Protein AF-A0A816DJX6-F1 (afdb_monomer)

Structure (mmCIF, N/CA/C/O backbone):
data_AF-A0A816DJX6-F1
#
_entry.id   AF-A0A816DJX6-F1
#
loop_
_atom_site.group_PDB
_atom_site.id
_atom_site.type_symbol
_atom_site.label_atom_id
_atom_site.label_alt_id
_atom_site.label_comp_id
_atom_site.label_asym_id
_atom_site.label_entity_id
_atom_site.label_seq_id
_atom_site.pdbx_PDB_ins_code
_atom_site.Cartn_x
_atom_site.Cartn_y
_atom_site.Cartn_z
_atom_site.occupancy
_atom_site.B_iso_or_equiv
_atom_site.auth_seq_id
_atom_site.auth_comp_id
_atom_site.auth_asym_id
_atom_site.auth_atom_id
_atom_site.pdbx_PDB_model_num
ATOM 1 N N . TRP A 1 1 ? -18.356 13.601 4.601 1.00 83.75 1 TRP A N 1
ATOM 2 C CA . TRP A 1 1 ? -18.470 13.084 5.978 1.00 83.75 1 TRP A CA 1
ATOM 3 C C . TRP A 1 1 ? -19.932 13.076 6.350 1.00 83.75 1 TRP A C 1
ATOM 5 O O . TRP A 1 1 ? -20.558 14.121 6.238 1.00 83.75 1 TRP A O 1
ATOM 15 N N . VAL A 1 2 ? -20.471 11.916 6.717 1.00 91.00 2 VAL A N 1
ATOM 16 C CA . VAL A 1 2 ? -21.901 11.757 7.038 1.00 91.00 2 VAL A CA 1
ATOM 17 C C . VAL A 1 2 ? -22.167 11.676 8.547 1.00 91.00 2 VAL A C 1
ATOM 19 O O . VAL A 1 2 ? -23.314 11.577 8.961 1.00 91.00 2 VAL A O 1
ATOM 22 N N . GLY A 1 3 ? -21.119 11.764 9.376 1.00 92.00 3 GLY A N 1
ATOM 23 C CA . GLY A 1 3 ? -21.208 11.774 10.836 1.00 92.00 3 GLY A CA 1
ATOM 24 C C . GLY A 1 3 ? -20.721 10.484 11.499 1.00 92.00 3 GLY A C 1
ATOM 25 O O . GLY A 1 3 ? -20.701 9.413 10.888 1.00 92.00 3 GLY A O 1
ATOM 26 N N . GLU A 1 4 ? -20.355 10.602 12.778 1.00 93.31 4 GLU A N 1
ATOM 27 C CA . GLU A 1 4 ? -19.798 9.513 13.596 1.00 93.31 4 GLU A CA 1
ATOM 28 C C . GLU A 1 4 ? -20.733 8.306 13.704 1.00 93.31 4 GLU A C 1
ATOM 30 O O . GLU A 1 4 ? -20.299 7.158 13.634 1.00 93.31 4 GLU A O 1
ATOM 35 N N . ASN A 1 5 ? -22.034 8.552 13.831 1.00 94.88 5 ASN A N 1
ATOM 36 C CA . ASN A 1 5 ? -23.020 7.494 14.051 1.00 94.88 5 ASN A CA 1
ATOM 37 C C . ASN A 1 5 ? -23.320 6.677 12.785 1.00 94.88 5 ASN A C 1
ATOM 39 O O . ASN A 1 5 ? -23.876 5.590 12.884 1.00 94.88 5 ASN A O 1
ATOM 43 N N . TYR A 1 6 ? -22.935 7.187 11.613 1.00 94.94 6 TYR A N 1
ATOM 44 C CA . TYR A 1 6 ? -23.215 6.575 10.310 1.00 94.94 6 TYR A CA 1
ATOM 45 C C . TYR A 1 6 ? -21.954 6.068 9.606 1.00 94.94 6 TYR A C 1
ATOM 47 O O . TYR A 1 6 ? -22.034 5.517 8.513 1.00 94.94 6 TYR A O 1
ATOM 55 N N . THR A 1 7 ? -20.784 6.272 10.214 1.00 93.75 7 THR A N 1
ATOM 56 C CA . THR A 1 7 ? -19.498 5.890 9.631 1.00 93.75 7 THR A CA 1
ATOM 57 C C . THR A 1 7 ? -18.840 4.835 10.506 1.00 93.75 7 THR A C 1
ATOM 59 O O . THR A 1 7 ? -18.591 5.075 11.685 1.00 93.75 7 THR A O 1
ATOM 62 N N . ASN A 1 8 ? -18.530 3.664 9.951 1.00 91.69 8 ASN A N 1
ATOM 63 C CA . ASN A 1 8 ? -17.757 2.641 10.665 1.00 91.69 8 ASN A CA 1
ATOM 64 C C . ASN A 1 8 ? -16.250 2.804 10.445 1.00 91.69 8 ASN A C 1
ATOM 66 O O . ASN A 1 8 ? -15.476 2.539 11.357 1.00 91.69 8 ASN A O 1
ATOM 70 N N . TRP A 1 9 ? -15.856 3.267 9.259 1.00 94.62 9 TRP A N 1
ATOM 71 C CA . TRP A 1 9 ? -14.473 3.373 8.807 1.00 94.62 9 TRP A CA 1
ATOM 72 C C . TRP A 1 9 ? -14.275 4.636 7.976 1.00 94.62 9 TRP A C 1
ATOM 74 O O . TRP A 1 9 ? -15.161 5.031 7.217 1.00 94.62 9 TRP A O 1
ATOM 84 N N . ILE A 1 10 ? -13.098 5.246 8.088 1.00 95.44 10 ILE A N 1
ATOM 85 C CA . ILE A 1 10 ? -12.677 6.339 7.211 1.00 95.44 10 ILE A CA 1
ATOM 86 C C . ILE A 1 10 ? -11.722 5.772 6.166 1.00 95.44 10 ILE A C 1
ATOM 88 O O . ILE A 1 10 ? -10.632 5.311 6.498 1.00 95.44 10 ILE A O 1
ATOM 92 N N . GLY A 1 11 ? -12.137 5.815 4.903 1.00 94.50 11 GLY A N 1
ATOM 93 C CA . GLY A 1 11 ? -11.375 5.259 3.794 1.00 94.50 11 GLY A CA 1
ATOM 94 C C . GLY A 1 11 ? -10.544 6.276 3.020 1.00 94.50 11 GLY A C 1
ATOM 95 O O . GLY A 1 11 ? -10.994 7.400 2.790 1.00 94.50 11 GLY A O 1
ATOM 96 N N . ILE A 1 12 ? -9.357 5.860 2.575 1.00 95.62 12 ILE A N 1
ATOM 97 C CA . ILE A 1 12 ? -8.503 6.605 1.643 1.00 95.62 12 ILE A CA 1
ATOM 98 C C . ILE A 1 12 ? -7.917 5.727 0.545 1.00 95.62 12 ILE A C 1
ATOM 100 O O . ILE A 1 12 ? -7.627 4.551 0.751 1.00 95.62 12 ILE A O 1
ATOM 104 N N . ASN A 1 13 ? -7.669 6.356 -0.603 1.00 96.06 13 ASN A N 1
ATOM 105 C CA . ASN A 1 13 ? -6.939 5.774 -1.721 1.00 96.06 13 ASN A CA 1
ATOM 106 C C . ASN A 1 13 ? -5.601 6.498 -1.905 1.00 96.06 13 ASN A C 1
ATOM 108 O O . ASN A 1 13 ? -5.535 7.723 -1.794 1.00 96.06 13 ASN A O 1
ATOM 112 N N . VAL A 1 14 ? -4.537 5.748 -2.186 1.00 96.31 14 VAL A N 1
ATOM 113 C CA . VAL A 1 14 ? -3.154 6.244 -2.178 1.00 96.31 14 VAL A CA 1
ATOM 114 C C . VAL A 1 14 ? -2.418 5.746 -3.414 1.00 96.31 14 VAL A C 1
ATOM 116 O O . VAL A 1 14 ? -2.039 4.584 -3.496 1.00 96.31 14 VAL A O 1
ATOM 119 N N 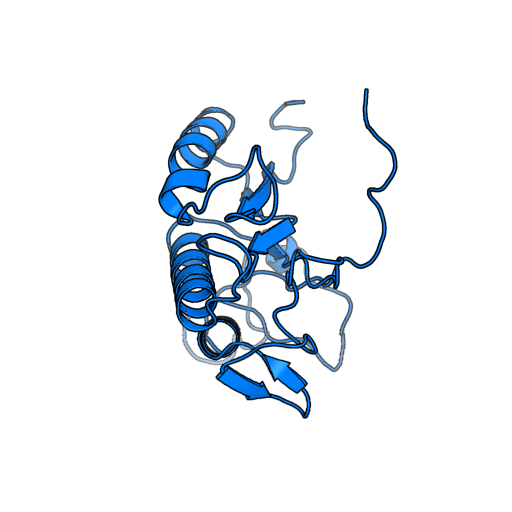. PHE A 1 15 ? -2.157 6.630 -4.369 1.00 94.44 15 PHE A N 1
ATOM 120 C CA . PHE A 1 15 ? -1.454 6.262 -5.595 1.00 94.44 15 PHE A CA 1
ATOM 121 C C . PHE A 1 15 ? -0.196 7.108 -5.775 1.00 94.44 15 PHE A C 1
ATOM 123 O O . PHE A 1 15 ? -0.257 8.338 -5.750 1.00 94.44 15 PHE A O 1
ATOM 130 N N . ASN A 1 16 ? 0.942 6.448 -5.987 1.00 96.06 16 ASN A N 1
ATOM 131 C CA . ASN A 1 16 ? 2.153 7.089 -6.488 1.00 96.06 16 ASN A CA 1
ATOM 132 C C . ASN A 1 16 ? 2.255 6.853 -7.998 1.00 96.06 16 ASN A C 1
ATOM 134 O O . ASN A 1 16 ? 2.679 5.787 -8.439 1.00 96.06 16 ASN A O 1
ATOM 138 N N . GLY A 1 17 ? 1.860 7.865 -8.773 1.00 93.50 17 GLY A N 1
ATOM 139 C CA . GLY A 1 17 ? 1.879 7.826 -10.237 1.00 93.50 17 GLY A CA 1
ATOM 140 C C . GLY A 1 17 ? 3.265 7.999 -10.859 1.00 93.50 17 GLY A C 1
ATOM 141 O O . GLY A 1 17 ? 3.395 7.813 -12.067 1.00 93.50 17 GLY A O 1
ATOM 142 N N . GLY A 1 18 ? 4.297 8.347 -10.078 1.00 93.88 18 GLY A N 1
ATOM 143 C CA . GLY A 1 18 ? 5.649 8.508 -10.615 1.00 93.88 18 GLY A CA 1
ATOM 144 C C . GLY A 1 18 ? 5.681 9.437 -11.830 1.00 93.88 18 GLY A C 1
ATOM 145 O O . GLY A 1 18 ? 4.976 10.446 -11.863 1.00 93.88 18 GLY A O 1
ATOM 146 N N . SER A 1 19 ? 6.449 9.069 -12.848 1.00 91.75 19 SER A N 1
ATOM 147 C CA . SER A 1 19 ? 6.480 9.742 -14.153 1.00 91.75 19 SER A CA 1
ATOM 148 C C . SER A 1 19 ? 5.575 9.092 -15.212 1.00 91.75 19 SER A C 1
ATOM 150 O O . SER A 1 19 ? 5.763 9.341 -16.398 1.00 91.75 19 SER A O 1
ATOM 152 N N . SER A 1 20 ? 4.590 8.273 -14.814 1.00 89.00 20 SER A N 1
ATOM 153 C CA . SER A 1 20 ? 3.703 7.567 -15.762 1.00 89.00 20 SER A CA 1
ATOM 154 C C . SER A 1 20 ? 2.727 8.483 -16.513 1.00 89.00 20 SER A C 1
ATOM 156 O O . SER A 1 20 ? 2.209 8.098 -17.560 1.00 89.00 20 SER A O 1
ATOM 158 N N . ALA A 1 21 ? 2.482 9.696 -16.009 1.00 88.19 21 ALA A N 1
ATOM 159 C CA . ALA A 1 21 ? 1.663 10.710 -16.660 1.00 88.19 21 ALA A CA 1
ATOM 160 C C . ALA A 1 21 ? 2.304 12.102 -16.556 1.00 88.19 21 ALA A C 1
ATOM 162 O O . ALA A 1 21 ? 3.031 12.403 -15.612 1.00 88.19 21 ALA A O 1
ATOM 163 N N . SER A 1 22 ? 1.981 12.993 -17.499 1.00 90.12 22 SER A N 1
ATOM 164 C CA . SER A 1 22 ? 2.519 14.366 -17.534 1.00 90.12 22 SER A CA 1
ATOM 165 C C . SER A 1 22 ? 2.135 15.218 -16.318 1.00 90.12 22 SER A C 1
ATOM 167 O O . SER A 1 22 ? 2.828 16.177 -15.989 1.00 90.12 22 SER A O 1
ATOM 169 N N . TRP A 1 23 ? 1.035 14.873 -15.650 1.00 88.50 23 TRP A N 1
ATOM 170 C CA . TRP A 1 23 ? 0.524 15.549 -14.457 1.00 88.50 23 TRP A CA 1
ATOM 171 C C . TRP A 1 23 ? 0.940 14.866 -13.145 1.00 88.50 23 TRP A C 1
ATOM 173 O O . TRP A 1 23 ? 0.614 15.369 -12.068 1.00 88.50 23 TRP A O 1
ATOM 183 N N . SER A 1 24 ? 1.638 13.727 -13.203 1.00 92.50 24 SER A N 1
ATOM 184 C CA . SER A 1 24 ? 2.091 12.997 -12.019 1.00 92.50 24 SER A CA 1
ATOM 185 C C . SER A 1 24 ? 3.575 13.231 -11.745 1.00 92.50 24 SER A C 1
ATOM 187 O O . SER A 1 24 ? 4.357 13.588 -12.623 1.00 92.50 24 SER A O 1
ATOM 189 N N . LYS A 1 25 ? 3.976 13.024 -10.491 1.00 94.31 25 LYS A N 1
ATOM 190 C CA . LYS A 1 25 ? 5.385 12.949 -10.099 1.00 94.31 25 LYS A CA 1
ATOM 191 C C . LYS A 1 25 ? 5.565 11.890 -9.027 1.00 94.31 25 LYS A C 1
ATOM 193 O O . LYS A 1 25 ? 4.621 11.582 -8.297 1.00 94.31 25 LYS A O 1
ATOM 198 N N . TRP A 1 26 ? 6.787 11.381 -8.906 1.00 95.75 26 TRP A N 1
ATOM 199 C CA . TRP A 1 26 ? 7.145 10.475 -7.822 1.00 95.75 26 TRP A CA 1
ATOM 200 C C . TRP A 1 26 ? 6.982 11.155 -6.466 1.00 95.75 26 TRP A C 1
ATOM 202 O O . TRP A 1 26 ? 7.461 12.276 -6.276 1.00 95.75 26 TRP A O 1
ATOM 212 N N . ARG A 1 27 ? 6.313 10.472 -5.535 1.00 97.31 27 ARG A N 1
ATOM 213 C CA . ARG A 1 27 ? 6.160 10.913 -4.146 1.00 97.31 27 ARG A CA 1
ATOM 214 C C . ARG A 1 27 ? 6.249 9.727 -3.197 1.00 97.31 27 ARG A C 1
ATOM 216 O O . ARG A 1 27 ? 5.655 8.677 -3.447 1.00 97.31 27 ARG A O 1
ATOM 223 N N . TRP A 1 28 ? 6.957 9.912 -2.096 1.00 97.69 28 TRP A N 1
ATOM 224 C CA . TRP A 1 28 ? 7.049 8.951 -1.007 1.00 97.69 28 TRP A CA 1
ATOM 225 C C . TRP A 1 28 ? 5.746 8.893 -0.197 1.00 97.69 28 TRP A C 1
ATOM 227 O O . TR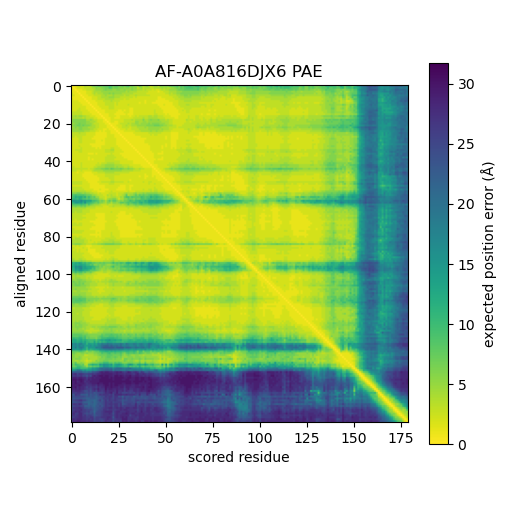P A 1 28 ? 4.975 9.860 -0.195 1.00 97.69 28 TRP A O 1
ATOM 237 N N . PRO A 1 29 ? 5.488 7.786 0.525 1.00 98.31 29 PRO A N 1
ATOM 238 C CA . PRO A 1 29 ? 4.253 7.604 1.285 1.00 98.31 29 PRO A CA 1
ATOM 239 C C . PRO A 1 29 ? 3.931 8.758 2.239 1.00 98.31 29 PRO A C 1
ATOM 241 O O . PRO A 1 29 ? 2.810 9.257 2.212 1.00 98.31 29 PRO A O 1
ATOM 244 N N . HIS A 1 30 ? 4.910 9.241 3.013 1.00 98.00 30 HIS A N 1
ATOM 245 C CA . HIS A 1 30 ? 4.716 10.345 3.963 1.00 98.00 30 HIS A CA 1
ATOM 246 C C . HIS A 1 30 ? 4.299 11.653 3.269 1.00 98.00 30 HIS A C 1
ATOM 248 O O . HIS A 1 30 ? 3.380 12.337 3.714 1.00 98.00 30 HIS A O 1
ATOM 254 N N . GLU A 1 31 ? 4.879 11.955 2.103 1.00 98.19 31 GLU A N 1
ATOM 255 C CA . GLU A 1 31 ? 4.527 13.149 1.330 1.00 98.19 31 GLU A CA 1
ATOM 256 C C . GLU A 1 31 ? 3.067 13.110 0.859 1.00 98.19 31 GLU A C 1
ATOM 258 O O . GLU A 1 31 ? 2.411 14.152 0.744 1.00 98.19 31 GLU A O 1
ATOM 263 N N . ILE A 1 32 ? 2.557 11.916 0.550 1.00 97.62 32 ILE A N 1
ATOM 264 C CA . ILE A 1 32 ? 1.168 11.716 0.135 1.00 97.62 32 ILE A CA 1
ATOM 265 C C . ILE A 1 32 ? 0.249 11.750 1.364 1.00 97.62 32 ILE A C 1
ATOM 267 O O . ILE A 1 32 ? -0.759 12.458 1.358 1.00 97.62 32 ILE A O 1
ATOM 271 N N . LEU A 1 33 ? 0.593 11.005 2.413 1.00 97.75 33 LEU A N 1
ATOM 272 C CA . LEU A 1 33 ? -0.319 10.649 3.495 1.00 97.75 33 LEU A CA 1
ATOM 273 C C . LEU A 1 33 ? -0.364 11.641 4.655 1.00 97.75 33 LEU A C 1
ATOM 275 O O . LEU A 1 33 ? -1.458 11.852 5.169 1.00 97.75 33 LEU A O 1
ATOM 279 N N . ASP A 1 34 ? 0.730 12.298 5.046 1.00 97.50 34 ASP A N 1
ATOM 280 C CA . ASP A 1 34 ? 0.781 13.061 6.310 1.00 97.50 34 ASP A CA 1
ATOM 281 C C . ASP A 1 34 ? -0.307 14.131 6.394 1.00 97.50 34 ASP A C 1
ATOM 283 O O . ASP A 1 34 ? -1.092 14.199 7.346 1.00 97.50 34 ASP A O 1
ATOM 287 N N . GLY A 1 35 ? -0.420 14.935 5.337 1.00 96.62 35 GLY A N 1
ATOM 288 C CA . GLY A 1 35 ? -1.443 15.969 5.260 1.00 96.62 35 GLY A CA 1
ATOM 289 C C . GLY A 1 35 ? -2.863 15.400 5.201 1.00 96.62 35 GLY A C 1
ATOM 290 O O . GLY A 1 35 ? -3.799 16.064 5.646 1.00 96.62 35 GLY A O 1
ATOM 291 N N . MET A 1 36 ? -3.061 14.207 4.631 1.00 95.12 36 MET A N 1
ATOM 292 C CA . MET A 1 36 ? -4.369 13.544 4.603 1.00 95.12 36 MET A CA 1
ATOM 293 C C . MET A 1 36 ? -4.717 12.971 5.976 1.00 95.12 36 MET A C 1
ATOM 295 O O . MET A 1 36 ? -5.769 13.309 6.509 1.00 95.12 36 MET A O 1
ATOM 299 N N . MET A 1 37 ? -3.813 12.219 6.599 1.00 95.94 37 MET A N 1
ATOM 300 C CA . MET A 1 37 ? -3.992 11.648 7.936 1.00 95.94 37 MET A CA 1
ATOM 301 C C . MET A 1 37 ? -4.284 12.730 8.978 1.00 95.94 37 MET A C 1
ATOM 303 O O . MET A 1 37 ? -5.215 12.587 9.767 1.00 95.94 37 MET A O 1
ATOM 307 N N . ALA A 1 38 ? -3.585 13.869 8.924 1.00 95.62 38 ALA A N 1
ATOM 308 C CA . ALA A 1 38 ? -3.869 15.007 9.798 1.00 95.62 38 ALA A CA 1
ATOM 309 C C . ALA A 1 38 ? -5.301 15.552 9.630 1.00 95.62 38 ALA A C 1
ATOM 311 O O . ALA A 1 38 ? -5.925 15.970 10.605 1.00 95.62 38 ALA A O 1
ATOM 312 N N . ARG A 1 39 ? -5.843 15.549 8.405 1.00 95.06 39 ARG A N 1
ATOM 313 C CA . ARG A 1 39 ? -7.227 15.968 8.128 1.00 95.06 39 ARG A CA 1
ATOM 314 C C . ARG A 1 39 ? -8.242 14.929 8.603 1.00 95.06 39 ARG A C 1
ATOM 316 O O . ARG A 1 39 ? -9.252 15.312 9.184 1.00 95.06 39 ARG A O 1
ATOM 323 N N . LEU A 1 40 ? -7.970 13.641 8.408 1.00 94.19 40 LEU A N 1
ATOM 324 C CA . LEU A 1 40 ? -8.864 12.561 8.839 1.00 94.19 40 LEU A CA 1
ATOM 325 C C . LEU A 1 40 ? -8.938 12.445 10.360 1.00 94.19 40 LEU A C 1
ATOM 327 O O . LEU A 1 40 ? -10.031 12.345 10.900 1.00 94.19 40 LEU A O 1
ATOM 331 N N . ASN A 1 41 ? -7.805 12.565 11.052 1.00 92.12 41 ASN A N 1
ATOM 332 C CA . ASN A 1 41 ? -7.766 12.541 12.516 1.00 92.12 41 ASN A CA 1
ATOM 333 C C . ASN A 1 41 ? -8.508 13.736 13.142 1.00 92.12 41 ASN A C 1
ATOM 335 O O . ASN A 1 41 ? -9.017 13.634 14.254 1.00 92.12 41 ASN A O 1
ATOM 339 N N . LYS A 1 42 ? -8.592 14.871 12.430 1.00 93.31 42 LYS A N 1
ATOM 340 C CA . LYS A 1 42 ? -9.444 16.008 12.823 1.00 93.31 42 LYS A CA 1
ATOM 341 C C . LYS A 1 42 ? -10.925 15.756 12.551 1.00 93.31 42 LYS A C 1
ATOM 343 O O . LYS A 1 42 ? -11.762 16.331 13.236 1.00 93.31 42 LYS A O 1
ATOM 348 N N . LEU A 1 43 ? -11.241 14.948 11.539 1.00 93.25 43 LEU A N 1
ATOM 349 C CA . LEU A 1 43 ? -12.613 14.589 11.192 1.00 93.25 43 LEU A CA 1
ATOM 350 C C . LEU A 1 43 ? -13.207 13.613 12.210 1.00 93.25 43 LEU A C 1
ATOM 352 O O . LEU A 1 43 ? -14.355 13.775 12.610 1.00 93.25 43 LEU A O 1
ATOM 356 N N . SER A 1 44 ? -12.410 12.625 12.616 1.00 93.38 44 SER A N 1
ATOM 357 C CA . SER A 1 44 ? -12.716 11.699 13.698 1.00 93.38 44 SER A CA 1
ATOM 358 C C . SER A 1 44 ? -11.431 11.199 14.342 1.00 93.38 44 SER A C 1
ATOM 360 O O . SER A 1 44 ? -10.544 10.693 13.657 1.00 93.38 44 SER A O 1
ATOM 362 N N . SER A 1 45 ? -11.364 11.268 15.669 1.00 89.81 45 SER A N 1
ATOM 363 C CA . SER A 1 45 ? -10.290 10.651 16.454 1.00 89.81 45 SER A CA 1
ATOM 364 C C . SER A 1 45 ? -10.605 9.214 16.881 1.00 89.81 45 SER A C 1
ATOM 366 O O . SER A 1 45 ? -9.756 8.560 17.486 1.00 89.81 45 SER A O 1
ATOM 368 N N . THR A 1 46 ? -11.816 8.719 16.598 1.00 91.19 46 THR A N 1
ATOM 369 C CA . THR A 1 46 ? -12.299 7.421 17.103 1.00 91.19 46 THR A CA 1
ATOM 370 C C . THR A 1 46 ? -12.503 6.382 16.010 1.00 91.19 46 THR A C 1
ATOM 372 O O . THR A 1 46 ? -12.418 5.185 16.293 1.00 91.19 46 THR A O 1
ATOM 375 N N . LYS A 1 47 ? -12.751 6.800 14.762 1.00 91.88 47 LYS A N 1
ATOM 376 C CA . LYS A 1 47 ? -12.971 5.858 13.663 1.00 91.88 47 LYS A CA 1
ATOM 377 C C . LYS A 1 47 ? -11.658 5.277 13.143 1.00 91.88 47 LYS A C 1
ATOM 379 O O . LYS A 1 47 ? -10.706 6.025 12.917 1.00 91.88 47 LYS A O 1
ATOM 384 N N . PRO A 1 48 ? -11.599 3.954 12.911 1.00 94.00 48 PRO A N 1
ATOM 385 C CA . PRO A 1 48 ? -10.449 3.340 12.270 1.00 94.00 48 PRO A CA 1
ATOM 386 C C . PRO A 1 48 ? -10.301 3.842 10.829 1.00 94.00 48 PRO A C 1
ATOM 388 O O . PRO A 1 48 ? -11.287 4.086 10.124 1.00 94.00 48 PRO A O 1
ATOM 391 N N . ILE A 1 49 ? -9.049 3.977 10.393 1.00 94.56 49 ILE A N 1
ATOM 392 C CA . ILE A 1 49 ? -8.703 4.388 9.031 1.00 94.56 49 ILE A CA 1
ATOM 393 C C . ILE A 1 49 ? -8.341 3.153 8.202 1.00 94.56 49 ILE A C 1
ATOM 395 O O . ILE A 1 49 ? -7.557 2.303 8.643 1.00 94.56 49 ILE A O 1
ATOM 399 N N . SER A 1 50 ? -8.887 3.079 6.988 1.00 95.44 50 SER A N 1
ATOM 400 C CA . SER A 1 50 ? -8.530 2.096 5.965 1.00 95.44 50 SER A CA 1
ATOM 401 C C . SER A 1 50 ? -7.849 2.761 4.774 1.00 95.44 50 SER A C 1
ATOM 403 O O . SER A 1 50 ? -8.319 3.771 4.259 1.00 95.44 50 SER A O 1
ATOM 405 N N . VAL A 1 51 ? -6.783 2.141 4.277 1.00 96.25 51 VAL A N 1
ATOM 406 C CA . VAL A 1 51 ? -6.252 2.399 2.936 1.00 96.25 51 VAL A CA 1
ATOM 407 C C . VAL A 1 51 ? -6.929 1.415 1.983 1.00 96.25 51 VAL A C 1
ATOM 409 O O . VAL A 1 51 ? -6.512 0.267 1.855 1.00 96.25 51 VAL A O 1
ATOM 412 N N . ASN A 1 52 ? -8.029 1.825 1.361 1.00 93.56 52 ASN A N 1
ATOM 413 C CA . ASN A 1 52 ? -8.888 0.936 0.568 1.00 93.56 52 ASN A CA 1
ATOM 414 C C . ASN A 1 52 ? -8.243 0.510 -0.752 1.00 93.56 52 ASN A C 1
ATOM 416 O O . ASN A 1 52 ? -8.488 -0.596 -1.234 1.00 93.56 52 ASN A O 1
ATOM 420 N N . ALA A 1 53 ? -7.405 1.375 -1.311 1.00 93.50 53 ALA A N 1
ATOM 421 C CA . ALA A 1 53 ? -6.568 1.064 -2.452 1.00 93.50 53 ALA A CA 1
ATOM 422 C C . ALA A 1 53 ? -5.239 1.799 -2.312 1.00 93.50 53 ALA A C 1
ATOM 424 O O . ALA A 1 53 ? -5.223 3.017 -2.122 1.00 93.50 53 ALA A O 1
ATOM 425 N N . TYR A 1 54 ? -4.128 1.084 -2.449 1.00 96.38 54 TYR A N 1
ATOM 426 C CA . TYR A 1 54 ? -2.842 1.721 -2.686 1.00 96.38 54 TYR A CA 1
ATOM 427 C C . TYR A 1 54 ? -2.022 1.029 -3.757 1.00 96.38 54 TYR A C 1
ATOM 429 O O . TYR A 1 54 ? -2.053 -0.191 -3.878 1.00 96.38 54 TYR A O 1
ATOM 437 N N . ALA A 1 55 ? -1.281 1.820 -4.525 1.00 95.56 55 ALA A N 1
ATOM 438 C CA . ALA A 1 55 ? -0.298 1.321 -5.472 1.00 95.56 55 ALA A CA 1
ATOM 439 C C . ALA A 1 55 ? 0.787 2.361 -5.739 1.00 95.56 55 ALA A C 1
ATOM 441 O O . ALA A 1 55 ? 0.643 3.558 -5.477 1.00 95.56 55 ALA A O 1
ATOM 442 N N . THR A 1 56 ? 1.884 1.871 -6.295 1.00 95.94 56 THR A N 1
ATOM 443 C CA . THR A 1 56 ? 2.956 2.695 -6.829 1.00 95.94 56 THR A CA 1
ATOM 444 C C . THR A 1 56 ? 3.361 2.129 -8.170 1.00 95.94 56 THR A C 1
ATOM 446 O O . THR A 1 56 ? 3.498 0.912 -8.322 1.00 95.94 56 THR A O 1
ATOM 449 N N . VAL A 1 57 ? 3.611 3.025 -9.113 1.00 93.94 57 VAL A N 1
ATOM 450 C CA . VAL A 1 57 ? 4.235 2.652 -10.375 1.00 93.94 57 VAL A CA 1
ATOM 451 C C . VAL A 1 57 ? 5.704 2.283 -10.166 1.00 93.94 57 VAL A C 1
ATOM 453 O O . VAL A 1 57 ? 6.304 2.616 -9.138 1.00 93.94 57 VAL A O 1
ATOM 456 N N . GLY A 1 58 ? 6.295 1.617 -11.158 1.00 90.38 58 GLY A N 1
ATOM 457 C CA . GLY A 1 58 ? 7.740 1.387 -11.238 1.00 90.38 58 GLY A CA 1
ATOM 458 C C . GLY A 1 58 ? 8.533 2.566 -11.818 1.00 90.38 58 GLY A C 1
ATOM 459 O O . GLY A 1 58 ? 9.732 2.670 -11.589 1.00 90.38 58 GLY A O 1
ATOM 460 N N . VAL A 1 59 ? 7.892 3.472 -12.562 1.00 89.12 59 VAL A N 1
ATOM 461 C CA . VAL A 1 59 ? 8.566 4.568 -13.280 1.00 89.12 59 VAL A CA 1
ATOM 462 C C . VAL A 1 59 ? 8.777 5.798 -12.392 1.00 89.12 59 VAL A C 1
ATOM 464 O O . VAL A 1 59 ? 7.858 6.576 -12.131 1.00 89.12 59 VAL A O 1
ATOM 467 N N . ARG A 1 60 ? 10.006 5.981 -11.901 1.00 84.25 60 ARG A N 1
ATOM 468 C CA . ARG A 1 60 ? 10.368 7.124 -11.045 1.00 84.25 60 ARG A CA 1
ATOM 469 C C . ARG A 1 60 ? 10.670 8.393 -11.842 1.00 84.25 60 ARG A C 1
ATOM 471 O O . ARG A 1 60 ? 10.236 9.476 -11.448 1.00 84.25 60 ARG A O 1
ATOM 478 N N . THR A 1 61 ? 11.423 8.258 -12.929 1.00 82.69 61 THR A N 1
ATOM 479 C CA . THR A 1 61 ? 11.812 9.343 -13.837 1.00 82.69 61 THR A CA 1
ATOM 480 C C . THR A 1 61 ? 11.770 8.856 -15.286 1.00 82.69 61 THR A C 1
ATOM 482 O O . THR A 1 61 ? 12.247 7.768 -15.605 1.00 82.69 61 THR A O 1
ATOM 485 N N . GLY A 1 62 ? 11.208 9.671 -16.185 1.00 82.69 62 GLY A N 1
ATOM 486 C CA . GLY A 1 62 ? 11.039 9.296 -17.592 1.00 82.69 62 GLY A CA 1
ATOM 487 C C . GLY A 1 62 ? 10.195 8.026 -17.764 1.00 82.69 62 GLY A C 1
ATOM 488 O O . GLY A 1 62 ? 9.211 7.837 -17.053 1.00 82.69 62 GLY A O 1
ATOM 489 N N . ASN A 1 63 ? 10.601 7.152 -18.687 1.00 81.94 63 ASN A N 1
ATOM 490 C CA . ASN A 1 63 ? 9.858 5.938 -19.056 1.00 81.94 63 ASN A CA 1
ATOM 491 C C . ASN A 1 63 ? 10.564 4.638 -18.631 1.00 81.94 63 ASN A C 1
ATOM 493 O O . ASN A 1 63 ? 10.283 3.576 -19.183 1.00 81.94 63 ASN A O 1
ATOM 497 N N . THR A 1 64 ? 11.491 4.707 -17.673 1.00 86.88 64 THR A N 1
ATOM 498 C CA . THR A 1 64 ? 12.261 3.539 -17.223 1.00 86.88 64 THR A CA 1
ATOM 499 C C . THR A 1 64 ? 11.763 3.060 -15.866 1.00 86.88 64 THR A C 1
ATOM 501 O O . THR A 1 64 ? 11.677 3.845 -14.920 1.00 86.88 64 THR A O 1
ATOM 504 N N . THR A 1 65 ? 11.459 1.765 -15.757 1.00 90.50 65 THR A N 1
ATOM 505 C CA . THR A 1 65 ? 11.109 1.150 -14.474 1.00 90.50 65 THR A CA 1
ATOM 506 C C . THR A 1 65 ? 12.328 1.078 -13.555 1.00 90.50 65 THR A C 1
ATOM 508 O O . THR A 1 65 ? 13.342 0.466 -13.883 1.00 90.50 65 THR A O 1
ATOM 511 N N . ASP A 1 66 ? 12.188 1.653 -12.367 1.00 94.00 66 ASP A N 1
ATOM 512 C CA . ASP A 1 66 ? 13.129 1.589 -11.256 1.00 94.00 66 ASP A CA 1
ATOM 513 C C . ASP A 1 66 ? 12.594 0.611 -10.195 1.00 94.00 66 ASP A C 1
ATOM 515 O O . ASP A 1 66 ? 11.800 0.954 -9.311 1.00 94.00 66 ASP A O 1
ATOM 519 N N . VAL A 1 67 ? 13.026 -0.650 -10.306 1.00 95.44 67 VAL A N 1
ATOM 520 C CA . VAL A 1 67 ? 12.627 -1.732 -9.390 1.00 95.44 67 VAL A CA 1
ATOM 521 C C . VAL A 1 67 ? 12.993 -1.399 -7.945 1.00 95.44 67 VAL A C 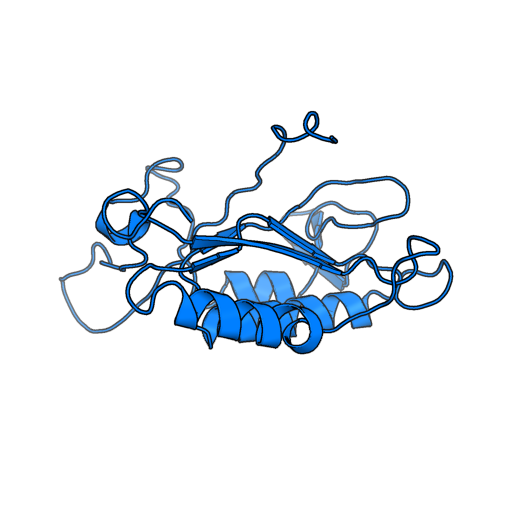1
ATOM 523 O O . VAL A 1 67 ? 12.199 -1.668 -7.044 1.00 95.44 67 VAL A O 1
ATOM 526 N N . GLN A 1 68 ? 14.159 -0.790 -7.719 1.00 96.62 68 GLN A N 1
ATOM 527 C CA . GLN A 1 68 ? 14.647 -0.488 -6.374 1.00 96.62 68 GLN A CA 1
ATOM 528 C C . GLN A 1 68 ? 13.838 0.636 -5.730 1.00 96.62 68 GLN A C 1
ATOM 530 O O . GLN A 1 68 ? 13.444 0.513 -4.571 1.00 96.62 68 GLN A O 1
ATOM 535 N N . ALA A 1 69 ? 13.503 1.691 -6.478 1.00 96.25 69 ALA A N 1
ATOM 536 C CA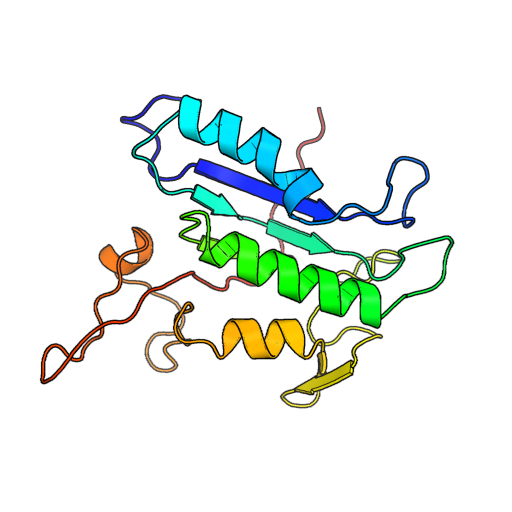 . ALA A 1 69 ? 12.647 2.757 -5.962 1.00 96.25 69 ALA A CA 1
ATOM 537 C C . ALA A 1 69 ? 11.244 2.257 -5.604 1.00 96.25 69 ALA A C 1
ATOM 539 O O . ALA A 1 69 ? 10.723 2.623 -4.550 1.00 96.25 69 ALA A O 1
ATOM 540 N N . LYS A 1 70 ? 10.641 1.399 -6.436 1.00 96.50 70 LYS A N 1
ATOM 541 C CA . LYS A 1 70 ? 9.350 0.778 -6.105 1.00 96.50 70 LYS A CA 1
ATOM 542 C C . LYS A 1 70 ? 9.459 -0.130 -4.880 1.00 96.50 70 LYS A C 1
ATOM 544 O O . LYS A 1 70 ? 8.614 -0.035 -3.994 1.00 96.50 70 LYS A O 1
ATOM 549 N N . ASN A 1 71 ? 10.509 -0.946 -4.781 1.00 97.38 71 ASN A N 1
ATOM 550 C CA . ASN A 1 71 ? 10.740 -1.791 -3.608 1.00 97.38 71 ASN A CA 1
ATOM 551 C C . ASN A 1 71 ? 10.867 -0.950 -2.324 1.00 97.38 71 ASN A C 1
ATOM 553 O O . ASN A 1 71 ? 10.234 -1.257 -1.314 1.00 97.38 71 ASN A O 1
ATOM 557 N N . GLU A 1 72 ? 11.607 0.157 -2.379 1.00 98.19 72 GLU A N 1
ATOM 558 C CA . GLU A 1 72 ? 11.764 1.085 -1.257 1.00 98.19 72 GLU A CA 1
ATOM 559 C C . GLU A 1 72 ? 10.456 1.812 -0.908 1.00 98.19 72 GLU A C 1
ATOM 561 O O . GLU A 1 72 ? 10.114 1.957 0.266 1.00 98.19 72 GLU A O 1
ATOM 566 N N . TRP A 1 73 ? 9.667 2.209 -1.908 1.00 98.25 73 TRP A N 1
ATOM 567 C CA . TRP A 1 73 ? 8.354 2.816 -1.681 1.00 98.25 73 TRP A CA 1
ATOM 568 C C . TRP A 1 73 ? 7.406 1.852 -0.963 1.00 98.25 73 TRP A C 1
ATOM 570 O O . TRP A 1 73 ? 6.734 2.241 -0.009 1.00 98.25 73 TRP A O 1
ATOM 580 N N . LEU A 1 74 ? 7.378 0.582 -1.383 1.00 98.06 74 LEU A N 1
ATOM 581 C CA . LEU A 1 74 ? 6.560 -0.466 -0.765 1.00 98.06 74 LEU A CA 1
ATOM 582 C C . LEU A 1 74 ? 6.980 -0.722 0.689 1.00 98.06 74 LEU A C 1
ATOM 584 O O . LEU A 1 74 ? 6.112 -0.859 1.553 1.00 98.06 74 LEU A O 1
ATOM 588 N N . ARG A 1 75 ? 8.290 -0.703 0.970 1.00 98.12 75 ARG A N 1
ATOM 589 C CA . ARG A 1 75 ? 8.835 -0.786 2.333 1.00 98.12 75 ARG A CA 1
ATOM 590 C C . ARG A 1 75 ? 8.332 0.373 3.196 1.00 98.12 75 ARG A C 1
ATOM 592 O O . ARG A 1 75 ? 7.732 0.145 4.241 1.00 98.12 75 ARG A O 1
ATOM 599 N N . GLN A 1 76 ? 8.501 1.610 2.725 1.00 98.56 76 GLN A N 1
ATOM 600 C CA . GLN A 1 76 ? 8.057 2.801 3.455 1.00 98.56 76 GLN A CA 1
ATOM 601 C C . GLN A 1 76 ? 6.539 2.845 3.643 1.00 98.56 76 GLN A C 1
ATOM 603 O O . GLN A 1 76 ? 6.063 3.309 4.674 1.00 98.56 76 GLN A O 1
ATOM 608 N N . MET A 1 77 ? 5.764 2.364 2.669 1.00 97.81 77 MET A N 1
ATOM 609 C CA . MET A 1 77 ? 4.309 2.311 2.786 1.00 97.81 77 MET A CA 1
ATOM 610 C C . MET A 1 77 ? 3.890 1.301 3.856 1.00 97.81 77 MET A C 1
ATOM 612 O O . MET A 1 77 ? 2.988 1.591 4.640 1.00 97.81 77 MET A O 1
ATOM 616 N N . CYS A 1 78 ? 4.566 0.150 3.931 1.00 95.94 78 CYS A N 1
ATOM 617 C CA . CYS A 1 78 ? 4.354 -0.823 5.000 1.00 95.94 78 CYS A CA 1
ATOM 618 C C . CYS A 1 78 ? 4.627 -0.211 6.380 1.00 95.94 78 CYS A C 1
ATOM 620 O O . CYS A 1 78 ? 3.759 -0.250 7.254 1.00 95.94 78 CYS A O 1
ATOM 622 N N . ASP A 1 79 ? 5.787 0.434 6.545 1.00 96.31 79 ASP A N 1
ATOM 623 C CA . ASP A 1 79 ? 6.153 1.123 7.787 1.00 96.31 79 ASP A CA 1
ATOM 624 C C . ASP A 1 79 ? 5.109 2.187 8.149 1.00 96.31 79 ASP A C 1
ATOM 626 O O . ASP A 1 79 ? 4.672 2.287 9.296 1.00 96.31 79 ASP A O 1
ATOM 630 N N . TYR A 1 80 ? 4.652 2.959 7.159 1.00 97.19 80 TYR A N 1
ATOM 631 C CA . TYR A 1 80 ? 3.639 3.988 7.360 1.00 97.19 80 TYR A CA 1
ATOM 632 C C . TYR A 1 80 ? 2.321 3.392 7.855 1.00 97.19 80 TYR A C 1
ATOM 634 O O . TYR A 1 80 ? 1.753 3.870 8.840 1.00 97.19 80 TYR A O 1
ATOM 642 N N . ILE A 1 81 ? 1.849 2.330 7.200 1.00 95.00 81 ILE A N 1
ATOM 643 C CA . ILE A 1 81 ? 0.643 1.599 7.585 1.00 95.00 81 ILE A CA 1
ATOM 644 C C . ILE A 1 81 ? 0.780 1.078 9.022 1.00 95.00 81 ILE A C 1
ATOM 646 O O . ILE A 1 81 ? -0.171 1.183 9.801 1.00 95.00 81 ILE A O 1
ATOM 650 N N . ASN A 1 82 ? 1.937 0.530 9.393 1.00 91.25 82 ASN A N 1
ATOM 651 C CA . ASN A 1 82 ? 2.208 -0.027 10.724 1.00 91.25 82 ASN A CA 1
ATOM 652 C C . ASN A 1 82 ? 2.263 1.034 11.822 1.00 91.25 82 ASN A C 1
ATOM 654 O O . ASN A 1 82 ? 1.688 0.825 12.890 1.00 91.25 82 ASN A O 1
ATOM 658 N N . ASN A 1 83 ? 2.825 2.202 11.529 1.00 93.56 83 ASN A N 1
ATOM 659 C CA . ASN A 1 83 ? 3.053 3.240 12.530 1.00 93.56 83 ASN A CA 1
ATOM 660 C C . ASN A 1 83 ? 1.878 4.222 12.716 1.00 93.56 83 ASN A C 1
ATOM 662 O O . ASN A 1 83 ? 1.852 4.937 13.714 1.00 93.56 83 ASN A O 1
ATOM 666 N N . ASN A 1 84 ? 0.891 4.266 11.807 1.00 90.31 84 ASN A N 1
ATOM 667 C CA . ASN A 1 84 ? -0.133 5.331 11.781 1.00 90.31 84 ASN A CA 1
ATOM 668 C C . ASN A 1 84 ? -1.578 4.876 12.069 1.00 90.31 84 ASN A C 1
ATOM 670 O O . ASN A 1 84 ? -2.529 5.449 11.540 1.00 90.31 84 ASN A O 1
ATOM 674 N N . ASN A 1 85 ? -1.773 3.849 12.905 1.00 82.69 85 ASN A N 1
ATOM 675 C CA . ASN A 1 85 ? -3.100 3.335 13.299 1.00 82.69 85 ASN A CA 1
ATOM 676 C C . ASN A 1 85 ? -4.038 2.983 12.117 1.00 82.69 85 ASN A C 1
ATOM 678 O O . ASN A 1 85 ? -5.260 2.951 12.266 1.00 82.69 85 ASN A O 1
ATOM 682 N N . ILE A 1 86 ? -3.475 2.690 10.943 1.00 93.06 86 ILE A N 1
ATOM 683 C CA . ILE A 1 86 ? -4.227 2.189 9.793 1.00 93.06 86 ILE A CA 1
ATOM 684 C C . ILE A 1 86 ? -4.572 0.733 10.082 1.00 93.06 86 ILE A C 1
ATOM 686 O O . ILE A 1 86 ? -3.685 -0.088 10.315 1.00 93.06 86 ILE A O 1
ATOM 690 N N . LYS A 1 87 ? -5.865 0.417 10.097 1.00 91.75 87 LYS A N 1
ATOM 691 C CA . LYS A 1 87 ? -6.383 -0.893 10.518 1.00 91.75 87 LYS A CA 1
ATOM 692 C C . LYS A 1 87 ? -6.720 -1.819 9.347 1.00 91.75 87 LYS A C 1
ATOM 694 O O . LYS A 1 87 ? -7.020 -2.990 9.548 1.00 91.75 87 LYS A O 1
ATOM 699 N N . MET A 1 88 ? -6.666 -1.305 8.122 1.00 91.88 88 MET A N 1
ATOM 700 C CA . MET A 1 88 ? -6.891 -2.069 6.898 1.00 91.88 88 MET A CA 1
ATOM 701 C C . MET A 1 88 ? -6.112 -1.434 5.753 1.00 91.88 88 MET A C 1
ATOM 703 O O . MET A 1 88 ? -6.073 -0.209 5.649 1.00 91.88 88 MET A O 1
ATOM 707 N N . ALA A 1 89 ? -5.509 -2.253 4.897 1.00 94.19 89 ALA A N 1
ATOM 708 C CA . ALA A 1 89 ? -4.788 -1.780 3.728 1.00 94.19 89 ALA A CA 1
ATOM 709 C C . ALA A 1 89 ? -4.907 -2.791 2.586 1.00 94.19 89 ALA A C 1
ATOM 711 O O . ALA A 1 89 ? -4.529 -3.947 2.733 1.00 94.19 89 ALA A O 1
ATOM 712 N N . SER A 1 90 ? -5.417 -2.339 1.446 1.00 93.19 90 SER A N 1
ATOM 713 C CA . SER A 1 90 ? -5.680 -3.166 0.269 1.00 93.19 90 SER A CA 1
ATOM 714 C C . SER A 1 90 ? -4.874 -2.642 -0.914 1.00 93.19 90 SER A C 1
ATOM 716 O O . SER A 1 90 ? -4.968 -1.469 -1.280 1.00 93.19 90 SER A O 1
ATOM 718 N N . TYR A 1 91 ? -4.032 -3.501 -1.484 1.00 95.31 91 TYR A N 1
ATOM 719 C CA . TYR A 1 91 ? -3.162 -3.123 -2.588 1.00 95.31 91 TYR A CA 1
ATOM 720 C C . TYR A 1 91 ? -3.867 -3.283 -3.929 1.00 95.31 91 TYR A C 1
ATOM 722 O O . TYR A 1 91 ? -4.490 -4.306 -4.216 1.00 95.31 91 TYR A O 1
ATOM 730 N N . TYR A 1 92 ? -3.713 -2.285 -4.787 1.00 93.44 92 TYR A N 1
ATOM 731 C CA . TYR A 1 92 ? -4.271 -2.278 -6.130 1.00 93.44 92 TYR A CA 1
ATOM 732 C C . TYR A 1 92 ? -3.346 -3.040 -7.098 1.00 93.44 92 TYR A C 1
ATOM 734 O O . TYR A 1 92 ? -2.586 -2.454 -7.867 1.00 93.44 92 TYR A O 1
ATOM 742 N N . ASN A 1 93 ? -3.388 -4.378 -7.031 1.00 92.25 93 ASN A N 1
ATOM 743 C CA . ASN A 1 93 ? -2.555 -5.277 -7.844 1.00 92.25 93 ASN A CA 1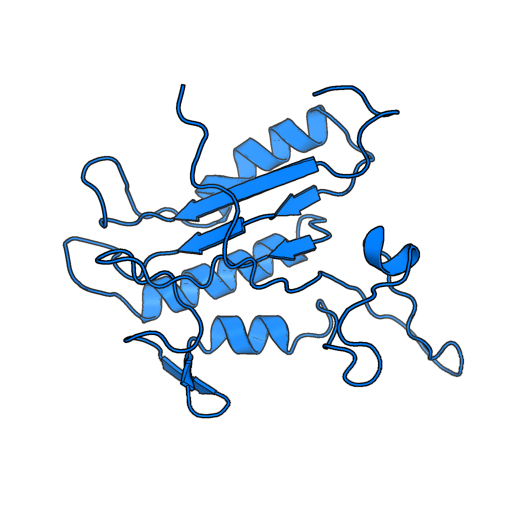
ATOM 744 C C . ASN A 1 93 ? -3.161 -5.505 -9.239 1.00 92.25 93 ASN A C 1
ATOM 746 O O . ASN A 1 93 ? -3.623 -6.604 -9.550 1.00 92.25 93 ASN A O 1
ATOM 750 N N . VAL A 1 94 ? -3.199 -4.462 -10.063 1.00 88.31 94 VAL A N 1
ATOM 751 C CA . VAL A 1 94 ? -3.766 -4.519 -11.419 1.00 88.31 94 VAL A CA 1
ATOM 752 C C . VAL A 1 94 ? -2.698 -4.160 -12.438 1.00 88.31 94 VAL A C 1
ATOM 754 O O . VAL A 1 94 ? -1.994 -3.166 -12.267 1.00 88.31 94 VAL A O 1
ATOM 757 N N . ASP A 1 95 ? -2.601 -4.943 -13.512 1.00 75.94 95 ASP A N 1
ATOM 758 C CA . ASP A 1 95 ? -1.791 -4.551 -14.659 1.00 75.94 95 ASP A CA 1
ATOM 759 C C . ASP A 1 95 ? -2.530 -3.478 -15.456 1.00 75.94 95 ASP A C 1
ATOM 761 O O . ASP A 1 95 ? -3.634 -3.708 -15.955 1.00 75.94 95 ASP A O 1
ATOM 765 N N . GLN A 1 96 ? -1.935 -2.296 -15.558 1.00 76.88 96 GLN A N 1
ATOM 766 C CA . GLN A 1 96 ? -2.391 -1.270 -16.484 1.00 76.88 96 GLN A CA 1
ATOM 767 C C . GLN A 1 96 ? -1.219 -0.889 -17.385 1.00 76.88 96 GLN A C 1
ATOM 769 O O . GLN A 1 96 ? -0.109 -0.684 -16.870 1.00 76.88 96 GLN A O 1
ATOM 774 N N . PRO A 1 97 ? -1.452 -0.736 -18.704 1.00 71.38 97 PRO A N 1
ATOM 775 C CA . PRO A 1 97 ? -0.420 -0.285 -19.624 1.00 71.38 97 PRO A CA 1
ATOM 776 C C . PRO A 1 97 ? 0.268 0.976 -19.091 1.00 71.38 97 PRO A C 1
ATOM 778 O O . PRO A 1 97 ? -0.391 1.956 -18.746 1.00 71.38 97 PRO A O 1
ATOM 781 N N . ASN A 1 98 ? 1.600 0.937 -19.023 1.00 72.38 98 ASN A N 1
ATOM 782 C CA . ASN A 1 98 ? 2.478 2.031 -18.583 1.00 72.38 98 ASN A CA 1
ATOM 783 C C . ASN A 1 98 ? 2.428 2.411 -17.091 1.00 72.38 98 ASN A C 1
ATOM 785 O O . ASN A 1 98 ? 3.081 3.381 -16.707 1.00 72.38 98 ASN A O 1
ATOM 789 N N . GLN A 1 99 ? 1.705 1.676 -16.240 1.00 77.75 99 GLN A N 1
ATOM 790 C CA . GLN A 1 99 ? 1.672 1.970 -14.802 1.00 77.75 99 GLN A CA 1
ATOM 791 C C . GLN A 1 99 ? 2.430 0.947 -13.957 1.00 77.75 99 GLN A C 1
ATOM 793 O O . GLN A 1 99 ? 2.942 1.326 -12.914 1.00 77.75 99 GLN A O 1
ATOM 798 N N . ASP A 1 100 ? 2.579 -0.310 -14.396 1.00 86.56 100 ASP A N 1
ATOM 799 C CA . ASP A 1 100 ? 3.321 -1.340 -13.642 1.00 86.56 100 ASP A CA 1
ATOM 800 C C . ASP A 1 100 ? 2.943 -1.331 -12.146 1.00 86.56 100 ASP A C 1
ATOM 802 O O . ASP A 1 100 ? 3.796 -1.211 -11.267 1.00 86.56 100 ASP A O 1
ATOM 806 N N . ASN A 1 101 ? 1.640 -1.358 -11.842 1.00 89.62 101 ASN A N 1
ATOM 807 C CA . ASN A 1 101 ? 1.166 -1.317 -10.458 1.00 89.62 101 ASN A CA 1
ATOM 808 C C . ASN A 1 101 ? 1.298 -2.682 -9.775 1.00 89.62 101 ASN A C 1
ATOM 810 O O . ASN A 1 101 ? 1.272 -2.743 -8.560 1.00 89.62 101 ASN A O 1
ATOM 814 N N . MET A 1 102 ? 1.451 -3.790 -10.504 1.00 92.50 102 MET A N 1
ATOM 815 C CA . MET A 1 102 ? 1.471 -5.122 -9.892 1.00 92.50 102 MET A CA 1
ATOM 816 C C . MET A 1 102 ? 2.665 -5.311 -8.946 1.00 92.50 102 MET A C 1
ATOM 818 O O . MET A 1 102 ? 3.808 -5.005 -9.285 1.00 92.50 102 MET A O 1
ATOM 822 N N . VAL A 1 103 ? 2.402 -5.856 -7.762 1.00 93.19 103 VAL A N 1
ATOM 823 C CA . VAL A 1 103 ? 3.404 -6.366 -6.811 1.00 93.19 103 VAL A CA 1
ATOM 824 C C . VAL A 1 103 ? 3.614 -7.867 -6.936 1.00 93.19 103 VAL A C 1
ATOM 826 O O . VAL A 1 103 ? 4.668 -8.348 -6.531 1.00 93.19 103 VAL A O 1
ATOM 829 N N . PHE A 1 104 ? 2.650 -8.590 -7.513 1.00 90.69 104 PHE A N 1
ATOM 830 C CA . PHE A 1 104 ? 2.768 -10.009 -7.848 1.00 90.69 104 PHE A CA 1
ATOM 831 C C . PHE A 1 104 ? 2.343 -10.256 -9.282 1.00 90.69 104 PHE A C 1
ATOM 833 O O . PHE A 1 104 ? 1.288 -9.777 -9.694 1.00 90.69 104 PHE A O 1
ATOM 840 N N . GLY A 1 105 ? 3.129 -11.053 -10.006 1.00 87.25 105 GLY A N 1
ATOM 841 C CA . GLY A 1 105 ? 2.791 -11.523 -11.352 1.00 87.25 105 GLY A CA 1
ATOM 842 C C . GLY A 1 105 ? 2.982 -10.485 -12.459 1.00 87.25 105 GLY A C 1
ATOM 843 O O . GLY A 1 105 ? 2.611 -10.756 -13.595 1.00 87.25 105 GLY A O 1
ATOM 844 N N . GLY A 1 106 ? 3.553 -9.320 -12.140 1.00 89.50 106 GLY A N 1
ATOM 845 C CA . GLY A 1 106 ? 3.898 -8.294 -13.120 1.00 89.50 106 GLY A CA 1
ATOM 846 C C . GLY A 1 106 ? 5.209 -8.574 -13.860 1.00 89.50 106 GLY A C 1
ATOM 847 O O . GLY A 1 106 ? 5.941 -9.526 -13.570 1.00 89.50 106 GLY A O 1
ATOM 848 N N . THR A 1 107 ? 5.537 -7.691 -14.803 1.00 90.62 107 THR A N 1
ATOM 849 C CA . THR A 1 107 ? 6.760 -7.771 -15.622 1.00 90.62 107 THR A CA 1
ATOM 850 C C . THR A 1 107 ? 8.039 -7.628 -14.790 1.00 90.62 107 THR A C 1
ATOM 852 O O . THR A 1 107 ? 9.054 -8.268 -15.097 1.00 90.62 107 THR A O 1
ATOM 855 N N . HIS A 1 108 ? 7.989 -6.827 -13.723 1.00 92.81 108 HIS A N 1
ATOM 856 C CA . HIS A 1 108 ? 9.136 -6.465 -12.892 1.00 92.81 108 HIS A CA 1
ATOM 857 C C . HIS A 1 108 ? 9.024 -6.994 -11.456 1.00 92.81 108 HIS A C 1
ATOM 859 O O . HIS A 1 108 ? 7.953 -7.367 -10.982 1.00 92.81 108 HIS A O 1
ATOM 865 N N . GLY A 1 109 ? 10.167 -7.039 -10.774 1.00 94.56 109 GLY A N 1
ATOM 866 C CA . GLY A 1 109 ? 10.313 -7.531 -9.408 1.00 94.56 109 GLY A CA 1
ATOM 867 C C . GLY A 1 109 ? 11.773 -7.866 -9.104 1.00 94.56 109 GLY A C 1
ATOM 868 O O . GLY A 1 109 ? 12.579 -8.006 -10.026 1.00 94.56 109 GLY A O 1
ATOM 869 N N . ASP A 1 110 ? 12.113 -7.981 -7.825 1.00 97.19 110 ASP A N 1
ATOM 870 C CA . ASP A 1 110 ? 13.447 -8.354 -7.331 1.00 97.19 110 ASP A CA 1
ATOM 871 C C . ASP A 1 110 ? 13.479 -9.758 -6.699 1.00 97.19 110 ASP A C 1
ATOM 873 O O . ASP A 1 110 ? 14.543 -10.249 -6.326 1.00 97.19 110 ASP A O 1
ATOM 877 N N . VAL A 1 111 ? 12.326 -10.426 -6.600 1.00 96.88 111 VAL A N 1
ATOM 878 C CA . VAL A 1 111 ? 12.206 -11.772 -6.035 1.00 96.88 111 VAL A CA 1
ATOM 879 C C . VAL A 1 111 ? 11.211 -12.622 -6.824 1.00 96.88 111 VAL A C 1
ATOM 881 O O . VAL A 1 111 ? 10.280 -12.107 -7.445 1.00 96.88 111 VAL A O 1
ATOM 884 N N . ILE A 1 112 ? 11.390 -13.944 -6.770 1.00 94.75 112 ILE A N 1
ATOM 885 C CA . ILE A 1 112 ? 10.368 -14.918 -7.164 1.00 94.75 112 ILE A CA 1
ATOM 886 C C . ILE A 1 112 ? 9.666 -15.420 -5.902 1.00 94.75 112 ILE A C 1
ATOM 888 O O . ILE 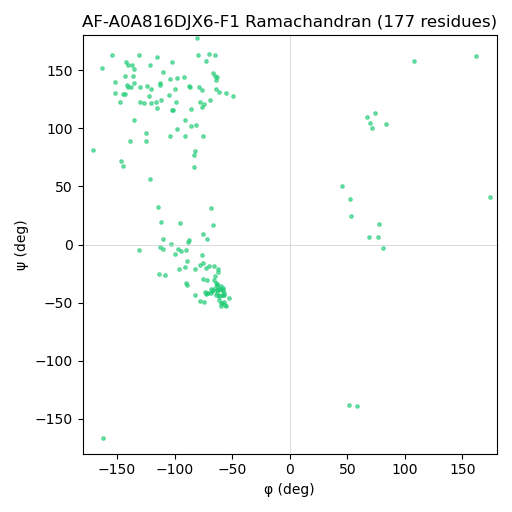A 1 112 ? 10.310 -15.960 -5.001 1.00 94.75 112 ILE A O 1
ATOM 892 N N . TRP A 1 113 ? 8.347 -15.262 -5.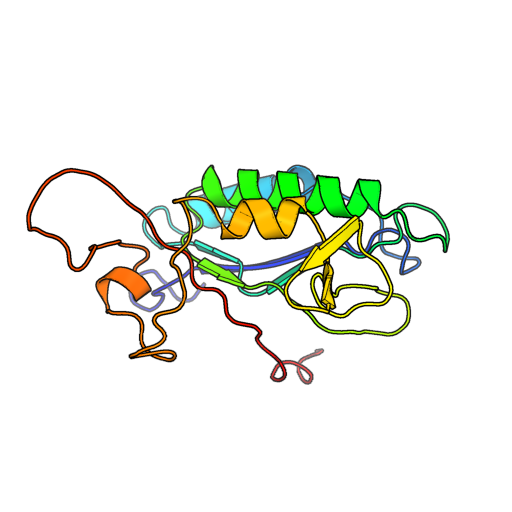837 1.00 86.25 113 TRP A N 1
ATOM 893 C CA . TRP A 1 113 ? 7.512 -15.744 -4.741 1.00 86.25 113 TRP A CA 1
ATOM 894 C C . TRP A 1 113 ? 6.331 -16.536 -5.303 1.00 86.25 113 TRP A C 1
ATOM 896 O O . TRP A 1 113 ? 5.571 -16.035 -6.128 1.00 86.25 113 TRP A O 1
ATOM 906 N N . ASN A 1 114 ? 6.207 -17.801 -4.885 1.00 86.38 114 ASN A N 1
ATOM 907 C CA . ASN A 1 114 ? 5.176 -18.736 -5.352 1.00 86.38 114 ASN A CA 1
ATOM 908 C C . ASN A 1 114 ? 5.103 -18.848 -6.889 1.00 86.38 114 ASN A C 1
ATOM 910 O O . ASN A 1 114 ? 4.024 -18.908 -7.467 1.00 86.38 114 ASN A O 1
ATOM 914 N N . GLY A 1 115 ? 6.264 -18.849 -7.554 1.00 90.31 115 GLY A N 1
ATOM 915 C CA . GLY A 1 115 ? 6.368 -18.959 -9.015 1.00 90.31 115 GLY A CA 1
ATOM 916 C C . GLY A 1 115 ? 6.133 -17.655 -9.786 1.00 90.31 115 GLY A C 1
ATOM 917 O O . GLY A 1 115 ? 6.314 -17.638 -10.999 1.00 90.31 115 GLY A O 1
ATOM 918 N N . CYS A 1 116 ? 5.801 -16.556 -9.105 1.00 91.44 116 CYS A N 1
ATOM 919 C CA . CYS A 1 116 ? 5.573 -15.249 -9.717 1.00 91.44 116 CYS A CA 1
ATOM 920 C C . CYS A 1 116 ? 6.687 -14.263 -9.351 1.00 91.44 116 CYS A C 1
ATOM 922 O O . CYS A 1 116 ? 7.225 -14.307 -8.244 1.00 91.44 116 CYS A O 1
ATOM 924 N N . LYS A 1 117 ? 7.006 -13.324 -10.252 1.00 93.31 117 LYS A N 1
ATOM 925 C CA . LYS A 1 117 ? 7.816 -12.153 -9.885 1.00 93.31 117 LYS A CA 1
ATOM 926 C C . LYS A 1 117 ? 7.072 -11.311 -8.853 1.00 93.31 117 LYS A C 1
ATOM 928 O O . LYS A 1 117 ? 5.848 -11.170 -8.933 1.00 93.31 117 LYS A O 1
ATOM 933 N N . GLY A 1 118 ? 7.818 -10.727 -7.926 1.00 94.81 118 GLY A N 1
ATOM 934 C CA . GLY A 1 118 ? 7.297 -9.739 -6.999 1.00 94.81 118 GLY A CA 1
ATOM 935 C C . GLY A 1 118 ? 8.384 -8.913 -6.331 1.00 94.81 118 GLY A C 1
ATOM 936 O O . GLY A 1 118 ? 9.534 -8.913 -6.770 1.00 94.81 118 GLY A O 1
ATOM 937 N N . TYR A 1 119 ? 7.994 -8.203 -5.274 1.00 96.12 119 TYR A N 1
ATOM 938 C CA . TYR A 1 119 ? 8.856 -7.275 -4.543 1.00 96.12 119 TYR A CA 1
ATOM 939 C C . TYR A 1 119 ? 9.148 -7.797 -3.135 1.00 96.12 119 TYR A C 1
ATOM 941 O O . TYR A 1 119 ? 8.227 -8.079 -2.362 1.00 96.12 119 TYR A O 1
ATOM 949 N N . SER A 1 120 ? 10.428 -7.929 -2.800 1.00 96.81 120 SER A N 1
ATOM 950 C CA . SER A 1 120 ? 10.907 -8.498 -1.541 1.00 96.81 120 SER A CA 1
ATOM 951 C C . SER A 1 120 ? 10.428 -7.702 -0.332 1.00 96.81 120 SER A C 1
ATOM 953 O O . SER A 1 120 ? 10.018 -8.305 0.658 1.00 96.81 120 SER A O 1
ATOM 955 N N . SER A 1 121 ? 10.381 -6.369 -0.415 1.00 96.69 121 SER A N 1
ATOM 956 C CA . SER A 1 121 ? 9.882 -5.534 0.682 1.00 96.69 121 SER A CA 1
ATOM 957 C C . SER A 1 121 ? 8.400 -5.772 0.952 1.00 96.69 121 SER A C 1
ATOM 959 O O . SER A 1 121 ? 7.976 -5.823 2.104 1.00 96.69 121 SER A O 1
ATOM 961 N N . TYR A 1 122 ? 7.621 -5.981 -0.106 1.00 94.31 122 TYR A N 1
ATOM 962 C CA . TYR A 1 122 ? 6.198 -6.247 -0.006 1.00 94.31 122 TYR A CA 1
ATOM 963 C C . TYR A 1 122 ? 5.926 -7.643 0.550 1.00 94.31 122 TYR A C 1
ATOM 965 O O . TYR A 1 122 ? 5.096 -7.806 1.440 1.00 94.31 122 TYR A O 1
ATOM 973 N N . ARG A 1 123 ? 6.691 -8.645 0.105 1.00 92.94 123 ARG A N 1
ATOM 974 C CA . ARG A 1 123 ? 6.682 -9.977 0.717 1.00 92.94 123 ARG A CA 1
ATOM 975 C C . ARG A 1 123 ? 7.014 -9.901 2.210 1.00 92.94 123 ARG A C 1
ATOM 977 O O . ARG A 1 123 ? 6.252 -10.413 3.020 1.00 92.94 123 ARG A O 1
ATOM 984 N N . ASN A 1 124 ? 8.121 -9.254 2.571 1.00 93.62 124 ASN A N 1
ATOM 985 C CA . ASN A 1 124 ? 8.568 -9.151 3.962 1.00 93.62 124 ASN A CA 1
ATOM 986 C C . ASN A 1 124 ? 7.543 -8.418 4.834 1.00 93.62 124 ASN A C 1
ATOM 988 O O . ASN A 1 124 ? 7.315 -8.823 5.968 1.00 93.62 124 ASN A O 1
ATOM 992 N N . CYS A 1 125 ? 6.898 -7.386 4.284 1.00 90.62 125 CYS A N 1
ATOM 993 C CA . CYS A 1 125 ? 5.795 -6.688 4.930 1.00 90.62 125 CYS A CA 1
ATOM 994 C C . CYS A 1 125 ? 4.672 -7.658 5.319 1.00 90.62 125 CYS A C 1
ATOM 996 O O . CYS A 1 125 ? 4.296 -7.710 6.481 1.00 90.62 125 CYS A O 1
ATOM 998 N N . LEU A 1 126 ? 4.182 -8.468 4.375 1.00 86.81 126 LEU A N 1
ATOM 999 C CA . LEU A 1 126 ? 3.071 -9.398 4.617 1.00 86.81 126 LEU A CA 1
ATOM 1000 C C . LEU A 1 126 ? 3.441 -10.609 5.477 1.00 86.81 126 LEU A C 1
ATOM 1002 O O . LEU A 1 126 ? 2.554 -11.245 6.032 1.00 86.81 126 LEU A O 1
ATOM 1006 N N . GLN A 1 127 ? 4.729 -10.942 5.566 1.00 87.25 127 GLN A N 1
ATOM 1007 C CA . GLN A 1 127 ? 5.241 -11.999 6.442 1.00 87.25 127 GLN A CA 1
ATOM 1008 C C . GLN A 1 127 ? 5.572 -11.488 7.857 1.00 87.25 127 GLN A C 1
ATOM 1010 O O . GLN A 1 127 ? 6.109 -12.248 8.663 1.00 87.25 127 GLN A O 1
ATOM 1015 N N . SER A 1 128 ? 5.296 -10.215 8.168 1.00 85.25 128 SER A N 1
ATOM 1016 C CA . SER A 1 128 ? 5.430 -9.688 9.527 1.00 85.25 128 SER A CA 1
ATOM 1017 C C . SER A 1 128 ? 4.232 -10.076 10.401 1.00 85.25 128 SER A C 1
ATOM 1019 O O . SER A 1 128 ? 3.152 -10.398 9.912 1.00 85.25 128 SER A O 1
ATOM 1021 N N . ASN A 1 129 ? 4.395 -9.963 11.721 1.00 82.75 129 ASN A N 1
ATOM 1022 C CA . ASN A 1 129 ? 3.319 -10.197 12.692 1.00 82.75 129 ASN A CA 1
ATOM 1023 C C . ASN A 1 129 ? 2.289 -9.042 12.769 1.00 82.75 129 ASN A C 1
ATOM 1025 O O . ASN A 1 129 ? 1.468 -9.018 13.690 1.00 82.75 129 ASN A O 1
ATOM 1029 N N . ASP A 1 130 ? 2.358 -8.065 11.855 1.00 81.62 130 ASP A N 1
ATOM 1030 C CA . ASP A 1 130 ? 1.466 -6.893 11.806 1.00 81.62 130 ASP A CA 1
ATOM 1031 C C . ASP A 1 130 ? 0.255 -7.090 10.872 1.00 81.62 130 ASP A C 1
ATOM 1033 O O . ASP A 1 130 ? -0.622 -6.220 10.790 1.00 81.62 130 ASP A O 1
ATOM 1037 N N . TRP A 1 131 ? 0.215 -8.217 10.157 1.00 80.12 131 TRP A N 1
ATOM 1038 C CA . TRP A 1 131 ? -0.820 -8.595 9.195 1.00 80.12 131 TRP A CA 1
ATOM 1039 C C . TRP A 1 131 ? -1.465 -9.918 9.612 1.00 80.12 131 TRP A C 1
ATOM 1041 O O . TRP A 1 131 ? -0.841 -10.728 10.292 1.00 80.12 131 TRP A O 1
ATOM 1051 N N . ILE A 1 132 ? -2.712 -10.166 9.197 1.00 75.50 132 ILE A N 1
ATOM 1052 C CA . ILE A 1 132 ? -3.286 -11.517 9.365 1.00 75.50 132 ILE A CA 1
ATOM 1053 C C . ILE A 1 132 ? -2.915 -12.330 8.168 1.00 75.50 132 ILE A C 1
ATOM 1055 O O . ILE A 1 132 ? -3.101 -11.919 7.020 1.00 75.50 132 ILE A O 1
ATOM 1059 N N . GLU A 1 133 ? -2.521 -13.541 8.484 1.00 76.12 133 GLU A N 1
ATOM 1060 C CA . GLU A 1 133 ? -2.427 -14.589 7.510 1.00 76.12 133 GLU A CA 1
ATOM 1061 C C . GLU A 1 133 ? -3.822 -14.966 6.988 1.00 76.12 133 GLU A C 1
ATOM 1063 O O . GLU A 1 133 ? -4.818 -14.908 7.721 1.00 76.12 133 GLU A O 1
ATOM 1068 N N . PRO A 1 134 ? -3.914 -15.368 5.714 1.00 70.75 134 PRO A N 1
ATOM 1069 C CA . PRO A 1 134 ? -5.114 -15.993 5.189 1.00 70.75 134 PRO A CA 1
ATOM 1070 C C . PRO A 1 134 ? -5.504 -17.221 6.022 1.00 70.75 134 PRO A C 1
ATOM 1072 O O . PRO A 1 134 ? -4.690 -18.120 6.233 1.00 70.75 134 PRO A O 1
ATOM 1075 N N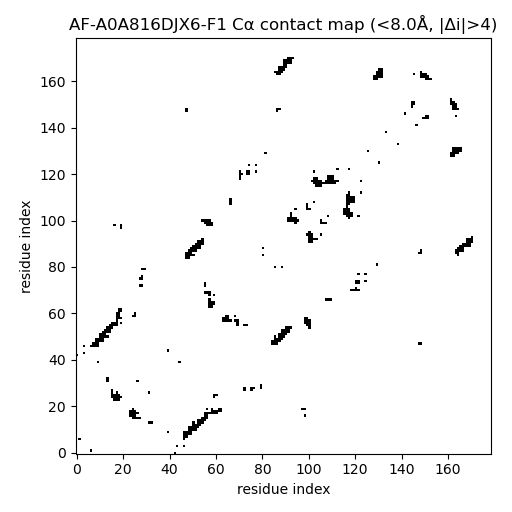 . ASP A 1 135 ? -6.767 -17.303 6.437 1.00 72.69 135 ASP A N 1
ATOM 1076 C CA . ASP A 1 135 ? -7.319 -18.536 6.995 1.00 72.69 135 ASP A CA 1
ATOM 1077 C C . ASP A 1 135 ? -7.721 -19.465 5.843 1.00 72.69 135 ASP A C 1
ATOM 1079 O O . ASP A 1 135 ? -8.750 -19.278 5.195 1.00 72.69 135 ASP A O 1
ATOM 1083 N N . VAL A 1 136 ? -6.906 -20.486 5.576 1.00 72.81 136 VAL A N 1
ATOM 1084 C CA . VAL A 1 136 ? -7.167 -21.461 4.502 1.00 72.81 136 VAL A CA 1
ATOM 1085 C C . VAL A 1 136 ? -8.413 -22.316 4.748 1.00 72.81 136 VAL A C 1
ATOM 1087 O O . VAL A 1 136 ? -8.943 -22.906 3.807 1.00 72.81 136 VAL A O 1
ATOM 1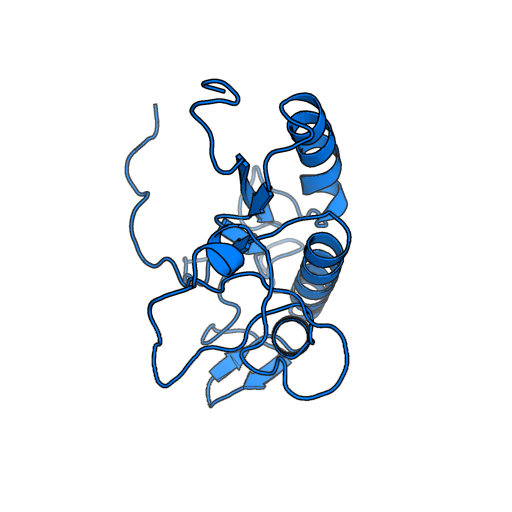090 N N . THR A 1 137 ? -8.896 -22.378 5.989 1.00 76.00 137 THR A N 1
ATOM 1091 C CA . THR A 1 137 ? -10.120 -23.099 6.362 1.00 76.00 137 THR A CA 1
ATOM 1092 C C . THR A 1 137 ? -11.361 -22.209 6.301 1.00 76.00 137 THR A C 1
ATOM 1094 O O . THR A 1 137 ? -12.472 -22.719 6.163 1.00 76.00 137 THR A O 1
ATOM 1097 N N . ASN A 1 138 ? -11.178 -20.885 6.330 1.00 66.25 138 ASN A N 1
ATOM 1098 C CA . ASN A 1 138 ? -12.246 -19.897 6.203 1.00 66.25 138 ASN A CA 1
ATOM 1099 C C . ASN A 1 138 ? -11.789 -18.641 5.426 1.00 66.25 138 ASN A C 1
ATOM 1101 O O . ASN A 1 138 ? -11.718 -17.540 5.976 1.00 66.25 138 ASN A O 1
ATOM 1105 N N . PRO A 1 139 ? -11.512 -18.765 4.116 1.00 59.12 139 PRO A N 1
ATOM 1106 C CA . PRO A 1 139 ? -10.781 -17.751 3.347 1.00 59.12 139 PRO A CA 1
ATOM 1107 C C . PRO A 1 139 ? -11.559 -16.456 3.063 1.00 59.12 139 PRO A C 1
ATOM 1109 O O . PRO A 1 139 ? -11.086 -15.615 2.300 1.00 59.12 139 PRO A O 1
ATOM 1112 N N . ARG A 1 140 ? -12.776 -16.296 3.597 1.00 55.31 140 ARG A N 1
ATOM 1113 C CA . ARG A 1 140 ? -13.701 -15.214 3.215 1.00 55.31 140 ARG A CA 1
ATOM 1114 C C . ARG A 1 140 ? -14.306 -14.444 4.379 1.00 55.31 140 ARG A C 1
ATOM 1116 O O . ARG A 1 140 ? -15.025 -13.482 4.124 1.00 55.31 140 ARG A O 1
ATOM 1123 N N . LEU A 1 141 ? -14.053 -14.841 5.623 1.00 65.12 141 LEU A N 1
ATOM 1124 C CA . LEU A 1 141 ? -14.679 -14.208 6.778 1.00 65.12 141 LEU A CA 1
ATOM 1125 C C . LEU A 1 141 ? -13.623 -13.770 7.781 1.00 65.12 141 LEU A C 1
ATOM 1127 O O . LEU A 1 141 ? -12.867 -14.574 8.314 1.00 65.12 141 LEU A O 1
ATOM 1131 N N . VAL A 1 142 ? -13.629 -12.473 8.062 1.00 74.38 142 VAL A N 1
ATOM 1132 C CA . VAL A 1 142 ? -13.037 -11.925 9.275 1.00 74.38 142 VAL A CA 1
ATOM 1133 C C . VAL A 1 142 ? -14.112 -11.854 10.356 1.00 74.38 142 VAL A C 1
ATOM 1135 O O . VAL A 1 142 ? -15.273 -11.578 10.067 1.00 74.38 142 VAL A O 1
ATOM 1138 N N . THR A 1 143 ? -13.742 -12.107 11.608 1.00 78.62 143 THR A N 1
ATOM 1139 C CA . THR A 1 143 ? -14.620 -11.876 12.770 1.00 78.62 143 THR A CA 1
ATOM 1140 C C . THR A 1 143 ? -14.931 -10.385 12.940 1.00 78.62 143 THR A C 1
ATOM 1142 O O . THR A 1 143 ? -14.181 -9.550 12.449 1.00 78.62 143 THR A O 1
ATOM 1145 N N . ASP A 1 144 ? -15.957 -10.008 13.707 1.00 79.62 144 ASP A N 1
ATOM 1146 C CA . ASP A 1 144 ? -16.262 -8.587 13.975 1.00 79.62 144 ASP A CA 1
ATOM 1147 C C . ASP A 1 144 ? -15.096 -7.836 14.627 1.00 79.62 144 ASP A C 1
ATOM 1149 O O . ASP A 1 144 ? -14.823 -6.681 14.304 1.00 79.62 144 ASP A O 1
ATOM 1153 N N . LYS A 1 145 ? -14.358 -8.507 15.522 1.00 78.62 145 LYS A N 1
ATOM 1154 C CA . LYS A 1 145 ? -13.132 -7.959 16.117 1.00 78.62 145 LYS A CA 1
ATOM 1155 C C . LYS A 1 145 ? -12.118 -7.649 15.024 1.00 78.62 145 LYS A C 1
ATOM 1157 O O . LYS A 1 145 ? -11.628 -6.529 14.942 1.00 78.62 145 LYS A O 1
ATOM 1162 N N . GLN A 1 146 ? -11.876 -8.613 14.147 1.00 76.38 146 GLN A N 1
ATOM 1163 C CA . GLN A 1 146 ? -11.002 -8.458 12.996 1.00 76.38 146 GLN A CA 1
ATOM 1164 C C . GLN A 1 146 ? -11.526 -7.357 12.050 1.00 76.38 146 GLN A C 1
ATOM 1166 O O . GLN A 1 146 ? -10.794 -6.443 11.699 1.00 76.38 146 GLN A O 1
ATOM 1171 N N . PHE A 1 147 ? -12.816 -7.301 11.738 1.00 80.38 147 PHE A N 1
ATOM 1172 C CA . PHE A 1 147 ? -13.392 -6.198 10.969 1.00 80.38 147 PHE A CA 1
ATOM 1173 C C . PHE A 1 147 ? -13.282 -4.832 11.666 1.00 80.38 147 PHE A C 1
ATOM 1175 O O . PHE A 1 147 ? -13.342 -3.820 10.985 1.00 80.38 147 PHE A O 1
ATOM 1182 N N . ALA A 1 148 ? -13.100 -4.764 12.985 1.00 77.62 148 ALA A N 1
ATOM 1183 C CA . ALA A 1 148 ? -12.829 -3.528 13.724 1.00 77.62 148 ALA A CA 1
ATOM 1184 C C . ALA A 1 148 ? -11.327 -3.189 13.825 1.00 77.62 148 ALA A C 1
ATOM 1186 O O . ALA A 1 148 ? -10.952 -2.211 14.476 1.00 77.62 148 ALA A O 1
ATOM 1187 N N . GLY A 1 149 ? -10.445 -3.989 13.217 1.00 64.44 149 GLY A N 1
ATOM 1188 C CA . GLY A 1 149 ? -8.997 -3.838 13.371 1.00 64.44 149 GLY A CA 1
ATOM 1189 C C . GLY A 1 149 ? -8.448 -4.390 14.691 1.00 64.44 149 GLY A C 1
ATOM 1190 O O . GLY A 1 149 ? -7.351 -4.002 15.100 1.00 64.44 149 GLY A O 1
ATOM 1191 N N . ILE A 1 150 ? -9.218 -5.242 15.380 1.00 73.19 150 ILE A N 1
ATOM 1192 C CA . ILE A 1 150 ? -8.882 -5.914 16.645 1.00 73.19 150 ILE A CA 1
ATOM 1193 C C . ILE A 1 150 ? -8.532 -7.371 16.381 1.00 73.19 150 ILE A C 1
ATOM 1195 O O . ILE A 1 150 ? -9.128 -8.061 15.561 1.00 73.19 150 ILE A O 1
ATOM 1199 N N . LEU A 1 151 ? -7.550 -7.856 17.123 1.00 62.28 151 LEU A N 1
ATOM 1200 C CA . LEU A 1 151 ? -6.946 -9.134 16.855 1.00 62.28 151 LEU A CA 1
ATOM 1201 C C . LEU A 1 151 ? -6.997 -10.007 18.054 1.00 62.28 151 LEU A C 1
ATOM 1203 O O . LEU A 1 151 ? -6.165 -9.962 18.954 1.00 62.28 151 LEU A O 1
ATOM 1207 N N . SER A 1 152 ? -8.026 -10.820 18.035 1.00 52.53 152 SER A N 1
ATOM 1208 C CA . SER A 1 152 ? -8.039 -12.038 18.801 1.00 52.53 152 SER A CA 1
ATOM 1209 C C . SER A 1 152 ? -7.366 -13.123 17.970 1.00 52.53 152 SER A C 1
ATOM 1211 O O . SER A 1 152 ? -7.886 -13.511 16.925 1.00 52.53 152 SER A O 1
ATOM 1213 N N . ASN A 1 153 ? -6.240 -13.640 18.455 1.00 43.53 153 ASN A N 1
ATOM 1214 C CA . ASN A 1 153 ? -5.800 -14.975 18.074 1.00 43.53 153 ASN A CA 1
ATOM 1215 C C . ASN A 1 153 ? -6.843 -15.975 18.598 1.00 43.53 153 ASN A C 1
ATOM 1217 O O . ASN A 1 153 ? -7.282 -15.856 19.739 1.00 43.53 153 ASN A O 1
ATOM 1221 N N . ALA A 1 154 ? -7.159 -17.029 17.846 1.00 40.69 154 ALA A N 1
ATOM 1222 C CA . ALA A 1 154 ? -7.882 -18.203 18.362 1.00 40.69 154 ALA A CA 1
ATOM 1223 C C . ALA A 1 154 ? -7.065 -19.013 19.406 1.00 40.69 154 ALA A C 1
ATOM 1225 O O . ALA A 1 154 ? -7.369 -20.166 19.695 1.00 40.69 154 ALA A O 1
ATOM 1226 N N . LYS A 1 155 ? -6.004 -18.424 19.973 1.00 36.75 155 LYS A N 1
ATOM 1227 C CA . LYS A 1 155 ? -5.106 -19.018 20.966 1.00 36.75 155 LYS A CA 1
ATOM 1228 C C . LYS A 1 155 ? -5.078 -18.189 22.250 1.00 36.75 155 LYS A C 1
ATOM 1230 O O . LYS A 1 155 ? -4.010 -17.858 22.755 1.00 36.75 155 LYS A O 1
ATOM 1235 N N . ASP A 1 156 ? -6.243 -17.973 22.855 1.00 33.97 156 ASP A N 1
ATOM 1236 C CA . ASP A 1 156 ? -6.355 -17.686 24.299 1.00 33.97 156 ASP A CA 1
ATOM 1237 C C . ASP A 1 156 ? -5.995 -18.915 25.173 1.00 33.97 156 ASP A C 1
ATOM 1239 O O . ASP A 1 156 ? -6.476 -19.097 26.287 1.00 33.97 156 ASP A O 1
ATOM 1243 N N . ILE A 1 157 ? -5.079 -19.761 24.695 1.00 34.88 157 ILE A N 1
ATOM 1244 C CA . ILE A 1 157 ? -4.392 -20.780 25.478 1.00 34.88 157 ILE A CA 1
ATOM 1245 C C . ILE A 1 157 ? -2.898 -20.501 25.285 1.00 34.88 157 ILE A C 1
ATOM 1247 O O . ILE A 1 157 ? -2.255 -21.010 24.374 1.00 34.88 157 ILE A O 1
ATOM 1251 N N . TRP A 1 158 ? -2.386 -19.651 26.177 1.00 26.75 158 TRP A N 1
ATOM 1252 C CA . TRP A 1 158 ? -0.979 -19.335 26.446 1.00 26.75 158 TRP A CA 1
ATOM 1253 C C . TRP A 1 158 ? -0.258 -18.294 25.566 1.00 26.75 158 TRP A C 1
ATOM 1255 O O . TRP A 1 158 ? 0.293 -18.575 24.510 1.00 26.75 158 TRP A O 1
ATOM 1265 N N . LYS A 1 159 ? -0.111 -17.115 26.192 1.00 27.25 159 LYS A N 1
ATOM 1266 C CA . LYS A 1 159 ? 0.916 -16.071 26.011 1.00 27.25 159 LYS A CA 1
ATOM 1267 C C . LYS A 1 159 ? 0.875 -15.232 24.718 1.00 27.25 159 LYS A C 1
ATOM 1269 O O . LYS A 1 159 ? 1.519 -15.533 23.729 1.00 27.25 159 LYS A O 1
ATOM 1274 N N . SER A 1 160 ? 0.319 -14.027 24.899 1.00 30.33 160 SER A N 1
ATOM 1275 C CA . SER A 1 160 ? 0.910 -12.731 24.509 1.00 30.33 160 SER A CA 1
ATOM 1276 C C . SER A 1 160 ? 1.035 -12.367 23.008 1.00 30.33 160 SER A C 1
ATOM 1278 O O . SER A 1 160 ? 2.034 -12.688 22.377 1.00 30.33 160 SER A O 1
ATOM 1280 N N . ARG A 1 161 ? 0.123 -11.458 22.589 1.00 39.91 161 ARG A N 1
ATOM 1281 C CA . ARG A 1 161 ? 0.231 -10.347 21.592 1.00 39.91 161 ARG A CA 1
ATOM 1282 C C . ARG A 1 161 ? 0.265 -10.677 20.081 1.00 39.91 161 ARG A C 1
ATOM 1284 O O . ARG A 1 161 ? 1.300 -11.130 19.609 1.00 39.91 161 ARG A O 1
ATOM 1291 N N . SER A 1 162 ? -0.764 -10.291 19.292 1.00 30.77 162 SER A N 1
ATOM 1292 C CA . SER A 1 162 ? -0.678 -10.086 17.805 1.00 30.77 162 SER A CA 1
ATOM 1293 C C . SER A 1 162 ? -1.850 -9.265 17.202 1.00 30.77 162 SER A C 1
ATOM 1295 O O . SER A 1 162 ? -2.916 -9.308 17.810 1.00 30.77 162 SER A O 1
ATOM 1297 N N . ILE A 1 163 ? -1.637 -8.528 16.066 1.00 37.78 163 ILE A N 1
ATOM 1298 C CA . ILE A 1 163 ? -2.510 -7.501 15.388 1.00 37.78 163 ILE A CA 1
ATOM 1299 C C . ILE A 1 163 ? -2.714 -7.687 13.798 1.00 37.78 163 ILE A C 1
ATOM 1301 O O . ILE A 1 163 ? -2.008 -8.515 13.255 1.00 37.78 163 ILE A O 1
ATOM 1305 N N . LEU A 1 164 ? -3.720 -7.074 13.073 1.00 43.09 164 LEU A N 1
ATOM 1306 C CA . LEU A 1 164 ? -4.517 -7.414 11.807 1.00 43.09 164 LEU A CA 1
ATOM 1307 C C . LEU A 1 164 ? -4.675 -6.187 10.922 1.00 43.09 164 LEU A C 1
ATOM 1309 O O . LEU A 1 164 ? -5.107 -5.134 11.398 1.00 43.09 164 LEU A O 1
ATOM 1313 N N . LYS A 1 165 ? -4.458 -6.409 9.617 1.00 37.59 165 LYS A N 1
ATOM 1314 C CA . LYS A 1 165 ? -4.931 -5.643 8.449 1.00 37.59 165 LYS A CA 1
ATOM 1315 C C . LYS A 1 165 ? -5.274 -6.601 7.289 1.00 37.59 165 LYS A C 1
ATOM 1317 O O . LYS A 1 165 ? -4.473 -7.471 6.967 1.00 37.59 165 LYS A O 1
ATOM 1322 N N . ILE A 1 166 ? -6.464 -6.474 6.693 1.00 40.31 166 ILE A N 1
ATOM 1323 C CA . ILE A 1 166 ? -6.988 -7.386 5.649 1.00 40.31 166 ILE A CA 1
ATOM 1324 C C . ILE A 1 166 ? -6.332 -7.122 4.289 1.00 40.31 166 ILE A C 1
ATOM 1326 O O . ILE A 1 166 ? -6.309 -5.978 3.842 1.00 40.31 166 ILE A O 1
ATOM 1330 N N . PHE A 1 167 ? -5.899 -8.193 3.618 1.00 35.78 167 PHE A N 1
ATOM 1331 C CA . PHE A 1 167 ? -5.460 -8.209 2.223 1.00 35.78 167 PHE A CA 1
ATOM 1332 C C . PHE A 1 167 ? -6.649 -8.529 1.303 1.00 35.78 167 PHE A C 1
ATOM 1334 O O . PHE A 1 167 ? -7.095 -9.673 1.247 1.00 35.78 167 PHE A O 1
ATOM 1341 N N . THR A 1 168 ? -7.161 -7.543 0.566 1.00 35.59 168 THR A N 1
ATOM 1342 C CA . THR A 1 168 ? -8.132 -7.791 -0.512 1.00 35.59 168 THR A CA 1
ATOM 1343 C C . THR A 1 168 ? -7.495 -7.396 -1.835 1.00 35.59 168 THR A C 1
ATOM 1345 O O . THR A 1 168 ? -7.192 -6.228 -2.050 1.00 35.59 168 THR A O 1
ATOM 1348 N N . ILE A 1 169 ? -7.309 -8.351 -2.749 1.00 36.19 169 ILE A N 1
ATOM 1349 C CA . ILE A 1 169 ? -7.113 -8.029 -4.167 1.00 36.19 169 ILE A CA 1
ATOM 1350 C C . ILE A 1 169 ? -8.498 -7.657 -4.694 1.00 36.19 169 ILE A C 1
ATOM 1352 O O . ILE A 1 169 ? -9.301 -8.525 -5.031 1.00 36.19 169 ILE A O 1
ATOM 1356 N N . LEU A 1 170 ? -8.816 -6.364 -4.687 1.00 32.59 170 LEU A N 1
ATOM 1357 C CA . LEU A 1 170 ? -10.072 -5.859 -5.235 1.00 32.59 170 LEU A CA 1
ATOM 1358 C C . LEU A 1 170 ? -9.907 -5.706 -6.753 1.00 32.59 170 LEU A C 1
ATOM 1360 O O . LEU A 1 170 ? -9.608 -4.630 -7.269 1.00 32.59 170 LEU A O 1
ATOM 1364 N N . THR A 1 171 ? -10.043 -6.813 -7.481 1.00 37.16 171 THR A N 1
ATOM 1365 C CA . THR A 1 171 ? -10.248 -6.762 -8.931 1.00 37.16 171 THR A CA 1
ATOM 1366 C C . THR A 1 171 ? -11.712 -6.399 -9.186 1.00 37.16 171 THR A C 1
ATOM 1368 O O . THR A 1 171 ? -12.597 -7.119 -8.738 1.00 37.16 171 THR A O 1
ATOM 1371 N N . LEU A 1 172 ? -11.927 -5.300 -9.925 1.00 34.19 172 LEU A N 1
ATOM 1372 C CA . LEU A 1 172 ? -13.208 -4.775 -10.437 1.00 34.19 172 LEU A CA 1
ATOM 1373 C C . LEU A 1 172 ? -14.191 -4.253 -9.374 1.00 34.19 172 LEU A C 1
ATOM 1375 O O . LEU A 1 172 ? -14.783 -5.048 -8.669 1.00 34.19 172 LEU A O 1
ATOM 1379 N N . PHE A 1 173 ? -14.394 -2.925 -9.310 1.00 28.28 173 PHE A N 1
ATOM 1380 C CA . PHE A 1 173 ? -15.715 -2.254 -9.190 1.00 28.28 173 PHE A CA 1
ATOM 1381 C C . PHE A 1 173 ? -15.625 -0.721 -8.984 1.00 28.28 173 PHE A C 1
ATOM 1383 O O . PHE A 1 173 ? -16.392 -0.160 -8.223 1.00 28.28 173 PHE A O 1
ATOM 1390 N N . PHE A 1 174 ? -14.739 0.017 -9.664 1.00 28.58 174 PHE A N 1
ATOM 1391 C CA . PHE A 1 174 ? -14.880 1.486 -9.750 1.00 28.58 174 PHE A CA 1
ATOM 1392 C C . PHE A 1 174 ? -14.368 1.993 -11.099 1.00 28.58 174 PHE A C 1
ATOM 1394 O O . PHE A 1 174 ? -13.294 2.575 -11.192 1.00 28.58 174 PHE A O 1
ATOM 1401 N N . GLN A 1 175 ? -15.126 1.725 -12.165 1.00 27.67 175 GLN A N 1
ATOM 1402 C CA . GLN A 1 175 ? -14.864 2.302 -13.489 1.00 27.67 175 GLN A CA 1
ATOM 1403 C C . GLN A 1 175 ? -15.914 3.329 -13.933 1.00 27.67 175 GLN A C 1
ATOM 1405 O O . GLN A 1 175 ? -15.799 3.853 -15.028 1.00 27.67 175 GLN A O 1
ATOM 1410 N N . ASN A 1 176 ? -16.889 3.685 -13.092 1.00 29.78 176 ASN A N 1
ATOM 1411 C CA . ASN A 1 176 ? -17.877 4.712 -13.426 1.00 29.78 176 ASN A CA 1
ATOM 1412 C C . ASN A 1 176 ? -18.149 5.620 -12.225 1.00 29.78 176 ASN A C 1
ATOM 1414 O O . ASN A 1 176 ? -19.044 5.336 -11.439 1.00 29.78 176 ASN A O 1
ATOM 1418 N N . MET A 1 177 ? -17.372 6.695 -12.086 1.00 25.00 177 MET A N 1
ATOM 1419 C CA . MET A 1 177 ? -17.842 7.979 -11.543 1.00 25.00 177 MET A CA 1
ATOM 1420 C C . MET A 1 177 ? -16.748 9.037 -11.746 1.00 25.00 177 MET A C 1
ATOM 1422 O O . MET A 1 177 ? -15.949 9.323 -10.860 1.00 25.00 177 MET A O 1
ATOM 1426 N N . ILE A 1 178 ? -16.710 9.584 -12.962 1.00 29.64 178 ILE A N 1
ATOM 1427 C CA . ILE A 1 178 ? -16.236 10.944 -13.220 1.00 29.64 178 ILE A CA 1
ATOM 1428 C C . ILE A 1 178 ? -17.506 11.770 -13.422 1.00 29.64 178 ILE A C 1
ATOM 1430 O O . ILE A 1 178 ? -18.255 11.508 -14.364 1.00 29.64 178 ILE A O 1
ATOM 1434 N N . ILE A 1 179 ? -17.740 12.727 -12.528 1.00 34.91 179 ILE A N 1
ATOM 1435 C CA . ILE A 1 179 ? -18.307 14.036 -12.864 1.00 34.91 179 ILE A CA 1
ATOM 1436 C C . ILE A 1 179 ? -17.367 15.051 -12.226 1.00 34.91 179 ILE A C 1
ATOM 1438 O O . ILE A 1 179 ? -17.060 14.864 -11.026 1.00 34.91 179 ILE A O 1
#

Sequence (179 aa):
WVGENYTNWIGINVFNGGSSASWSKWRWPHEILDGMMARLNKLSSTKPISVNAYATVGVRTGNTTDVQAKNEWLRQMCDYINNNNIKMASYYNVDQPNQDNMVFGGTHGDVIWNGCKGYSSYRNCLQSNDWIEPDVTNPRLVTDKQFAGILSNAKDIWKSRSILKIFTILTLFFQNMII

Solvent-accessible surface area (backbone atoms only — not comparable to full-atom values): 10568 Å² total; per-residue (Å²): 136,87,48,76,94,75,47,81,61,48,74,42,75,47,75,29,47,7,33,59,41,96,90,41,54,61,61,54,53,64,79,64,40,51,72,50,51,59,52,47,49,70,72,42,83,80,56,45,34,28,34,66,32,32,39,46,29,27,23,58,58,62,91,46,71,34,62,66,60,37,32,51,44,43,37,50,38,46,52,48,42,71,74,63,69,44,30,30,50,16,50,44,69,46,88,45,93,78,38,53,26,27,54,64,65,36,99,58,55,84,36,78,57,97,91,24,34,13,34,56,38,49,53,54,50,64,71,34,72,66,32,56,76,83,43,88,91,50,80,84,68,75,54,72,52,47,72,70,40,36,48,78,67,100,54,91,73,76,82,85,89,64,44,35,30,57,82,47,79,76,77,85,91,83,90,83,87,87,131

Radius of gyration: 17.18 Å; Cα contacts (8 Å, |Δi|>4): 282; chains: 1; bounding box: 38×39×46 Å

Mean predicted aligned error: 9.05 Å

pLDDT: mean 80.89, std 21.65, range [25.0, 98.56]

Foldseek 3Di:
DPDDVPDQEAEDEEEQQAVLDPPGHGDAPCRGPVVVLVVVCVVPVPHAYEHAEYFYFQHNDDQDGPQVVRLVSLLRVLVCCQPRRHLAYEYQQDDDPSRQRHQWQTPDADDQDPNTHGHPSNVVSCVDLAADDQDPVCRDDDDVCSVSFHDDDPCPPDDDDGTHYDYDNPDDDPPDDDD

Secondary structure (DSSP, 8-state):
---GGG-S-EEEEEEE-TTSSTT-----HHHHHHHHHHHHHHH-SSSPEEEEEEEE-SEEETTEE-HHHHHHHHHHHHHHHHHTTEEEEEE-----TTT---SBSSS--SEEETTEEE-HHHHHHHTSTTSPPP-TTSTT---HHHHTT----S--SS-------------S-------

InterPro domains:
  IPR017853 Glycoside hydrolase superfamily [SSF51445] (2-103)

Organism: Adineta ricciae (NCBI:txid249248)

Nearest PDB structures (foldseek):
  6q6k-assembly1_B  TM=6.157E-01  e=1.245E-01  Homo sapiens
  6q6l-assembly1_B  TM=6.496E-01  e=2.234E-01  Homo sapiens
  5van-assembly1_A  TM=5.679E-01  e=4.280E-01  Homo sapiens
  2jeq-assembly1_A  TM=5.939E-01  e=8.750E-01  Paenibacillus pabuli
  6q1n-assembly1_A  TM=5.101E-01  e=1.135E+00  Homo sapiens